Protein AF-A0A640KA63-F1 (afdb_monomer)

Solvent-accessible surface area (backbone atoms only — not comparable to full-atom values): 17161 Å² total; per-residue (Å²): 116,68,65,63,57,51,48,59,50,29,63,76,78,42,60,86,55,56,83,50,46,66,61,53,47,64,76,32,66,96,43,57,71,57,54,53,48,53,48,22,62,75,70,69,44,82,78,76,92,75,90,80,89,79,92,76,92,73,90,79,79,93,74,80,82,91,80,85,89,85,78,93,75,94,77,76,98,81,78,91,82,79,81,90,77,72,77,79,58,65,72,63,52,53,52,51,52,52,51,50,51,52,52,50,52,50,52,52,50,53,53,50,50,55,51,49,54,55,49,51,58,52,53,58,64,60,68,76,74,74,83,88,81,83,86,76,89,82,63,57,64,64,52,51,52,53,53,48,55,51,51,52,52,50,52,52,51,51,52,52,50,52,50,50,51,51,52,50,53,50,51,51,52,52,50,55,52,52,51,52,51,53,51,50,50,51,52,50,51,48,55,52,50,54,50,50,51,53,51,51,49,52,49,51,54,50,53,50,51,49,51,53,48,52,50,54,50,52,52,50,62,69,67,51,86,56,84,75,55,69,69,60,53,53,49,51,51,53,51,52,50,50,51,53,50,54,51,50,51,53,50,51,52,50,54,49,52,55,51,51,50,52,54,53,52,52,51,52,53,50,50,51,53,50,52,51,53,52,50,58,55,59,78,74,108

Sequence (285 aa):
MYRERLIAFYSSYNPACLESVDEILEIFEGREEELFTVLAEKYGVRRPLDDTGSKSSALVRCGEPAYCRRSSSALESDKLKDLRKSAPCDVCGCLREALRAKTEEVTQLMLKIRTIEGRVKKTDTVHTTVCAPEPSRGSNLELTCENGGLSEKLKSCENENANLNSRNRELRKICVVLEAENEALRRQKKMDEDTLDHLRERIREHEERERQLLESVAVRSLEAGSPLHENEFEEIIRQSQRHIEAFYEKKMCGMQAEMDQFYTHASACIQEKDTIIELLKKERM

Radius of gyration: 41.67 Å; Cα contacts (8 Å, |Δi|>4): 24; chains: 1; bounding box: 97×85×113 Å

Foldseek 3Di:
DLLVVVCVLCVVPPNVCNVCSVVVCVVCPVPSVVVVVVVCVVVVPDDDDDDDDDDDDDDDDDDDDDDDDDDDDDDDPDPPPPPPDDDDPVVVVVVVVVVVVVVVVVVVVVVVVVVVVVVVVVVVVVVVDDDDDDDDPPCVPVVVVVVVVVVVVVVVVVVVVVVVVVVVVVVVVVVVVVVVVVVVVVVVVVVVVVVVVVVVVVVVVVVVVVVVVVVVVVVVVVVCPDPDDPVVVVVVVVVVVVVVVVVVVVVVVVVVVVVVVVVVVVVVVVVVVVVVVVVVVVVVD

Structure (mmCIF, N/CA/C/O backbone):
data_AF-A0A640KA63-F1
#
_entry.id   AF-A0A640KA63-F1
#
loop_
_atom_site.group_PDB
_atom_site.id
_atom_site.type_symbol
_atom_site.label_atom_id
_atom_site.label_alt_id
_atom_site.label_comp_id
_atom_site.label_asym_id
_atom_site.label_entity_id
_atom_site.label_seq_id
_atom_site.pdbx_PDB_ins_code
_atom_site.Cartn_x
_atom_site.Cartn_y
_atom_site.Cartn_z
_atom_site.occupancy
_atom_site.B_iso_or_equiv
_atom_site.auth_seq_id
_atom_site.auth_comp_id
_atom_site.auth_asym_id
_atom_site.auth_atom_id
_atom_site.pdbx_PDB_model_num
ATOM 1 N N . MET A 1 1 ? -34.952 -19.507 -16.610 1.00 61.84 1 MET A N 1
ATOM 2 C CA . MET A 1 1 ? -34.167 -20.662 -16.118 1.00 61.84 1 MET A CA 1
ATOM 3 C C . MET A 1 1 ? -32.942 -20.217 -15.310 1.00 61.84 1 MET A C 1
ATOM 5 O O . MET A 1 1 ? -32.858 -20.570 -14.144 1.00 61.84 1 MET A O 1
ATOM 9 N N . TYR A 1 2 ? -32.026 -19.396 -15.844 1.00 75.62 2 TYR A N 1
ATOM 10 C CA . TYR A 1 2 ? -30.791 -19.017 -15.121 1.00 75.62 2 TYR A CA 1
ATOM 11 C C . TYR A 1 2 ? -30.996 -18.075 -13.923 1.00 75.62 2 TYR A C 1
ATOM 13 O O . TYR A 1 2 ? -30.316 -18.219 -12.908 1.00 75.62 2 TYR A O 1
ATOM 21 N N . ARG A 1 3 ? -31.987 -17.178 -13.996 1.00 79.75 3 ARG A N 1
ATOM 22 C CA . ARG A 1 3 ? -32.329 -16.240 -12.915 1.00 79.75 3 ARG A CA 1
ATOM 23 C C . ARG A 1 3 ? -32.701 -16.929 -11.604 1.00 79.75 3 ARG A C 1
ATOM 25 O O . ARG A 1 3 ? -32.143 -16.621 -10.559 1.00 79.75 3 ARG A O 1
ATOM 32 N N . GLU A 1 4 ? -33.602 -17.903 -11.663 1.00 79.94 4 GLU A N 1
ATOM 33 C CA . GLU A 1 4 ? -34.057 -18.660 -10.488 1.00 79.94 4 GLU A CA 1
ATOM 34 C C . GLU A 1 4 ? -32.916 -19.474 -9.862 1.00 79.94 4 GLU A C 1
ATOM 36 O O . GLU A 1 4 ? -32.780 -19.517 -8.639 1.00 79.94 4 GLU A O 1
ATOM 41 N N . ARG A 1 5 ? -32.036 -20.042 -10.698 1.00 80.31 5 ARG A N 1
ATOM 42 C CA . ARG A 1 5 ? -30.842 -20.775 -10.254 1.00 80.31 5 ARG A CA 1
ATOM 43 C C . ARG A 1 5 ? -29.853 -19.867 -9.517 1.00 80.31 5 ARG A C 1
ATOM 45 O O . ARG A 1 5 ? -29.278 -20.278 -8.512 1.00 80.31 5 ARG A O 1
ATOM 52 N N . LEU A 1 6 ? -29.676 -18.635 -9.995 1.00 80.81 6 LEU A N 1
ATOM 53 C CA . LEU A 1 6 ? -28.781 -17.650 -9.390 1.00 80.81 6 LEU A CA 1
ATOM 54 C C . LEU A 1 6 ? -29.333 -17.118 -8.057 1.00 80.81 6 LEU A C 1
ATOM 56 O O . LEU A 1 6 ? -28.586 -17.001 -7.088 1.00 80.81 6 LEU A O 1
ATOM 60 N N . ILE A 1 7 ? -30.648 -16.891 -7.976 1.00 81.75 7 ILE A N 1
ATOM 61 C CA . ILE A 1 7 ? -31.340 -16.506 -6.734 1.00 81.75 7 ILE A CA 1
ATOM 62 C C . ILE A 1 7 ? -31.211 -17.604 -5.676 1.00 81.75 7 ILE A C 1
ATOM 64 O O . ILE A 1 7 ? -30.868 -17.313 -4.532 1.00 81.75 7 ILE A O 1
ATOM 68 N N . ALA A 1 8 ? -31.432 -18.868 -6.049 1.00 79.56 8 ALA A N 1
ATOM 69 C CA . ALA A 1 8 ? -31.284 -19.993 -5.127 1.00 79.56 8 ALA A CA 1
ATOM 70 C C . ALA A 1 8 ? -29.851 -20.098 -4.574 1.00 79.56 8 ALA A C 1
ATOM 72 O O . ALA A 1 8 ? -29.665 -20.338 -3.382 1.00 79.56 8 ALA A O 1
ATOM 73 N N . PHE A 1 9 ? -28.846 -19.855 -5.421 1.00 82.00 9 PHE A N 1
ATOM 74 C CA . PHE A 1 9 ? -27.439 -19.858 -5.025 1.00 82.00 9 PHE A CA 1
ATOM 75 C C . PHE A 1 9 ? -27.097 -18.693 -4.084 1.00 82.00 9 PHE A C 1
ATOM 77 O O . PHE A 1 9 ? -26.531 -18.897 -3.010 1.00 82.00 9 PHE A O 1
ATOM 84 N N . TYR A 1 10 ? -27.468 -17.460 -4.433 1.00 82.50 10 TYR A N 1
ATOM 85 C CA . TYR A 1 10 ? -27.187 -16.316 -3.564 1.00 82.50 10 TYR A CA 1
ATOM 86 C C . TYR A 1 10 ? -27.988 -16.362 -2.263 1.00 82.50 10 TYR A C 1
ATOM 88 O O . TYR A 1 10 ? -27.452 -15.994 -1.224 1.00 82.50 10 TYR A O 1
ATOM 96 N N . SER A 1 11 ? -29.201 -16.915 -2.253 1.00 78.50 11 SER A N 1
ATOM 97 C CA . SER A 1 11 ? -29.969 -17.078 -1.016 1.00 78.50 11 SER A CA 1
ATOM 98 C C . SER A 1 11 ? -29.271 -17.972 0.017 1.00 78.50 11 SER A C 1
ATOM 100 O O . SER A 1 11 ? -29.488 -17.765 1.210 1.00 78.50 11 SER A O 1
ATOM 102 N N . SER A 1 12 ? -28.462 -18.956 -0.399 1.00 77.88 12 SER A N 1
ATOM 103 C CA . SER A 1 12 ? -27.751 -19.845 0.532 1.00 77.88 12 SER A CA 1
ATOM 104 C C . SER A 1 12 ? -26.366 -19.336 0.932 1.00 77.88 12 SER A C 1
ATOM 106 O O . SER A 1 12 ? -25.918 -19.627 2.038 1.00 77.88 12 SER A O 1
ATOM 108 N N . TYR A 1 13 ? -25.682 -18.598 0.049 1.00 76.19 13 TYR A N 1
ATOM 109 C CA . TYR A 1 13 ? -24.295 -18.166 0.270 1.00 76.19 13 TYR A CA 1
ATOM 110 C C . TYR A 1 13 ? -24.151 -16.680 0.617 1.00 76.19 13 TYR A C 1
ATOM 112 O O . TYR A 1 13 ? -23.285 -16.330 1.418 1.00 76.19 13 TYR A O 1
ATOM 120 N N . ASN A 1 14 ? -24.951 -15.797 0.010 1.00 76.56 14 ASN A N 1
ATOM 121 C CA . ASN A 1 14 ? -24.901 -14.355 0.250 1.00 76.56 14 ASN A CA 1
ATOM 122 C C . ASN A 1 14 ? -26.208 -13.639 -0.171 1.00 76.56 14 ASN A C 1
ATOM 124 O O . ASN A 1 14 ? -26.315 -13.187 -1.318 1.00 76.56 14 ASN A O 1
ATOM 128 N N . PRO A 1 15 ? -27.185 -13.485 0.742 1.00 77.62 15 PRO A N 1
ATOM 129 C CA . PRO A 1 15 ? -28.482 -12.889 0.420 1.00 77.62 15 PRO A CA 1
ATOM 130 C C . PRO A 1 15 ? -28.406 -11.387 0.102 1.00 77.62 15 PRO A C 1
ATOM 132 O O . PRO A 1 15 ? -29.321 -10.857 -0.519 1.00 77.62 15 PRO A O 1
ATOM 135 N N . ALA A 1 16 ? -27.317 -10.699 0.466 1.00 75.38 16 ALA A N 1
ATOM 136 C CA . ALA A 1 16 ? -27.134 -9.278 0.163 1.00 75.38 16 ALA A CA 1
ATOM 137 C C . ALA A 1 16 ? -26.913 -9.004 -1.338 1.00 75.38 16 ALA A C 1
ATOM 139 O O . ALA A 1 16 ? -27.121 -7.887 -1.794 1.00 75.38 16 ALA A O 1
ATOM 140 N N . CYS A 1 17 ? -26.520 -10.015 -2.122 1.00 72.38 17 CYS A N 1
ATOM 141 C CA . CYS A 1 17 ? -26.344 -9.894 -3.573 1.00 72.38 17 CYS A CA 1
ATOM 142 C C . CYS A 1 17 ? -27.612 -10.232 -4.376 1.00 72.38 17 CYS A C 1
ATOM 144 O O . CYS A 1 17 ? -27.536 -10.342 -5.595 1.00 72.38 17 CYS A O 1
ATOM 146 N N . LEU A 1 18 ? -28.767 -10.422 -3.726 1.00 76.75 18 LEU A N 1
ATOM 147 C CA . LEU A 1 18 ? -30.021 -10.732 -4.422 1.00 76.75 18 LEU A CA 1
ATOM 148 C C . LEU A 1 18 ? -30.574 -9.544 -5.220 1.00 76.75 18 LEU A C 1
ATOM 150 O O . LEU A 1 18 ? -31.198 -9.756 -6.255 1.00 76.75 18 LEU A O 1
ATOM 154 N N . GLU A 1 19 ? -30.319 -8.313 -4.771 1.00 78.12 19 GLU A N 1
ATOM 155 C CA . GLU A 1 19 ? -30.762 -7.094 -5.465 1.00 78.12 19 GLU A CA 1
ATOM 156 C C . GLU A 1 19 ? -30.012 -6.869 -6.786 1.00 78.12 19 GLU A C 1
ATOM 158 O O . GLU A 1 19 ? -30.592 -6.363 -7.740 1.00 78.12 19 GLU A O 1
ATOM 163 N N . SER A 1 20 ? -28.757 -7.320 -6.884 1.00 79.56 20 SER A N 1
ATOM 164 C CA . SER A 1 20 ? -27.923 -7.173 -8.083 1.00 79.56 20 SER A CA 1
ATOM 165 C C . SER A 1 20 ? -28.004 -8.359 -9.053 1.00 79.56 20 SER A C 1
ATOM 167 O O . SER A 1 20 ? -27.270 -8.406 -10.038 1.00 79.56 20 SER A O 1
ATOM 169 N N . VAL A 1 21 ? -28.895 -9.328 -8.810 1.00 80.94 21 VAL A N 1
ATOM 170 C CA . VAL A 1 21 ? -29.061 -10.519 -9.668 1.00 80.94 21 VAL A CA 1
ATOM 171 C C . VAL A 1 21 ? -29.419 -10.143 -11.104 1.00 80.94 21 VAL A C 1
ATOM 173 O O . VAL A 1 21 ? -28.899 -10.756 -12.034 1.00 80.94 21 VAL A O 1
ATOM 176 N N . ASP A 1 22 ? -30.290 -9.150 -11.283 1.00 79.19 22 ASP A N 1
ATOM 177 C CA . ASP A 1 22 ? -30.757 -8.736 -12.608 1.00 79.19 22 ASP A CA 1
ATOM 178 C C . ASP A 1 22 ? -29.642 -8.050 -13.410 1.00 79.19 22 ASP A C 1
ATOM 180 O O . ASP A 1 22 ? -29.430 -8.387 -14.572 1.00 79.19 22 ASP A O 1
ATOM 184 N N . GLU A 1 23 ? -28.842 -7.201 -12.760 1.00 81.94 23 GLU A N 1
ATOM 185 C CA . GLU A 1 23 ? -27.676 -6.545 -13.368 1.00 81.94 23 GLU A CA 1
ATOM 186 C C . GLU A 1 23 ? -26.582 -7.557 -13.747 1.00 81.94 23 GLU A C 1
ATOM 188 O O . GLU A 1 23 ? -25.977 -7.478 -14.816 1.00 81.94 23 GLU A O 1
ATOM 193 N N . ILE A 1 24 ? -26.334 -8.552 -12.889 1.00 79.25 24 ILE A N 1
ATOM 194 C CA . ILE A 1 24 ? -25.342 -9.602 -13.156 1.00 79.25 24 ILE A CA 1
ATOM 195 C C . ILE A 1 24 ? -25.781 -10.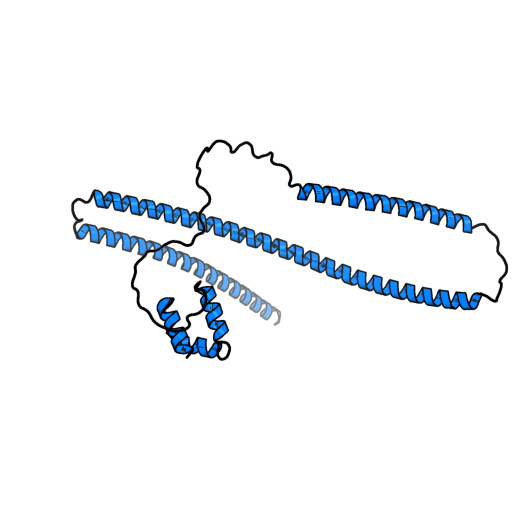468 -14.343 1.00 79.25 24 ILE A C 1
ATOM 197 O O . ILE A 1 24 ? -24.943 -10.868 -15.148 1.00 79.25 24 ILE A O 1
ATOM 201 N N . LEU A 1 25 ? -27.074 -10.757 -14.484 1.00 81.94 25 LEU A N 1
ATOM 202 C CA . LEU A 1 25 ? -27.571 -11.535 -15.620 1.00 81.94 25 LEU A CA 1
ATOM 203 C C . LEU A 1 25 ? -27.485 -10.766 -16.936 1.00 81.94 25 LEU A C 1
ATOM 205 O O . LEU A 1 25 ? -27.172 -11.377 -17.949 1.00 81.94 25 LEU A O 1
ATOM 209 N N . GLU A 1 26 ? -27.694 -9.451 -16.916 1.00 82.69 26 GLU A N 1
ATOM 210 C CA . GLU A 1 26 ? -27.543 -8.602 -18.101 1.00 82.69 26 GLU A CA 1
ATOM 211 C C . GLU A 1 26 ? -26.076 -8.534 -18.567 1.00 82.69 26 GLU A C 1
ATOM 213 O O . GLU A 1 26 ? -25.780 -8.650 -19.754 1.00 82.69 26 GLU A O 1
ATOM 218 N N . ILE A 1 27 ? -25.120 -8.446 -17.633 1.00 82.50 27 ILE A N 1
ATOM 219 C CA . ILE A 1 27 ? -23.679 -8.432 -17.953 1.00 82.50 27 ILE A CA 1
ATOM 220 C C . ILE A 1 27 ? -23.205 -9.773 -18.545 1.00 82.50 27 ILE A C 1
ATOM 222 O O . ILE A 1 27 ? -22.280 -9.811 -19.367 1.00 82.50 27 ILE A O 1
ATOM 226 N N . PHE A 1 28 ? -23.812 -10.879 -18.111 1.00 78.00 28 PHE A N 1
ATOM 227 C CA . PHE A 1 28 ? -23.428 -12.241 -18.486 1.00 78.00 28 PHE A CA 1
ATOM 228 C C . PHE A 1 28 ? -24.404 -12.909 -19.465 1.00 78.00 28 PHE A C 1
ATOM 230 O O . PHE A 1 28 ? -24.346 -14.129 -19.629 1.00 78.00 28 PHE A O 1
ATOM 237 N N . GLU A 1 29 ? -25.245 -12.134 -20.152 1.00 77.00 29 GLU A N 1
ATOM 238 C CA . GLU A 1 29 ? -26.159 -12.647 -21.175 1.00 77.00 29 GLU A CA 1
ATOM 239 C C . GLU A 1 29 ? -25.361 -13.336 -22.304 1.00 77.00 29 GLU A C 1
ATOM 241 O O . GLU A 1 29 ? -24.463 -12.752 -22.919 1.00 77.00 29 GLU A O 1
ATOM 246 N N . GLY A 1 30 ? -25.624 -14.627 -22.525 1.00 78.56 30 GLY A N 1
ATOM 247 C CA . GLY A 1 30 ? -24.883 -15.501 -23.444 1.00 78.56 30 GLY A CA 1
ATOM 248 C C . GLY A 1 30 ? -23.597 -16.138 -22.885 1.00 78.56 30 GLY A C 1
ATOM 249 O O . GLY A 1 30 ? -22.931 -16.879 -23.612 1.00 78.56 30 GLY A O 1
ATOM 250 N N . ARG A 1 31 ? -23.223 -15.868 -21.624 1.00 82.12 31 ARG A N 1
ATOM 251 C CA . ARG A 1 31 ? -22.084 -16.480 -20.892 1.00 82.12 31 ARG A CA 1
ATOM 252 C C . ARG A 1 31 ? -22.475 -16.943 -19.484 1.00 82.12 31 ARG A C 1
ATOM 254 O O . ARG A 1 31 ? -21.673 -16.945 -18.548 1.00 82.12 31 ARG A O 1
ATOM 261 N N . GLU A 1 32 ? -23.715 -17.372 -19.320 1.00 81.00 32 GLU A N 1
ATOM 262 C CA . GLU A 1 32 ? -24.289 -17.738 -18.027 1.00 81.00 32 GLU A CA 1
ATOM 263 C C . GLU A 1 32 ? -23.600 -18.973 -17.422 1.00 81.00 32 GLU A C 1
ATOM 265 O O . GLU A 1 32 ? -23.471 -19.090 -16.205 1.00 81.00 32 GLU A O 1
ATOM 270 N N . GLU A 1 33 ? -23.095 -19.892 -18.247 1.00 76.88 33 GLU A N 1
ATOM 271 C CA . GLU A 1 33 ? -22.360 -21.078 -17.777 1.00 76.88 33 GLU A CA 1
ATOM 272 C C . GLU A 1 33 ? -20.978 -20.741 -17.187 1.00 76.88 33 GLU A C 1
ATOM 274 O O . GLU A 1 33 ? -20.516 -21.391 -16.237 1.00 76.88 33 GLU A O 1
ATOM 279 N N . GLU A 1 34 ? -20.328 -19.693 -17.700 1.00 80.44 34 GLU A N 1
ATOM 280 C CA . GLU A 1 34 ? -19.071 -19.176 -17.152 1.00 80.44 34 GLU A CA 1
ATOM 281 C C . GLU A 1 34 ? -19.313 -18.506 -15.795 1.00 80.44 34 GLU A C 1
ATOM 283 O O . GLU A 1 34 ? -18.559 -18.750 -14.850 1.00 80.44 34 GLU A O 1
ATOM 288 N N . LEU A 1 35 ? -20.416 -17.761 -15.652 1.00 81.62 35 LEU A N 1
ATOM 289 C CA . LEU A 1 35 ? -20.832 -17.157 -14.382 1.00 81.62 35 LEU A CA 1
ATOM 290 C C . LEU A 1 35 ? -20.945 -18.212 -13.270 1.00 81.62 35 LEU A C 1
ATOM 292 O O . LEU A 1 35 ? -20.354 -18.053 -12.201 1.00 81.62 35 LEU A O 1
ATOM 296 N N . PHE A 1 36 ? -21.637 -19.328 -13.520 1.00 80.75 36 PHE A N 1
ATOM 297 C CA . PHE A 1 36 ? -21.760 -20.399 -12.522 1.00 80.75 36 PHE A CA 1
ATOM 298 C C . PHE A 1 36 ? -20.434 -21.109 -12.236 1.00 80.75 36 PHE A C 1
ATOM 300 O O . PHE A 1 36 ? -20.224 -21.574 -11.116 1.00 80.75 36 PHE A O 1
ATOM 307 N N . THR A 1 37 ? -19.525 -21.172 -13.208 1.00 79.62 37 THR A N 1
ATOM 308 C CA . THR A 1 37 ? -18.179 -21.723 -13.007 1.00 79.62 37 THR A CA 1
ATOM 309 C C . THR A 1 37 ? -17.354 -20.848 -12.063 1.00 79.62 37 THR A C 1
ATOM 311 O O . THR A 1 37 ? -16.772 -21.357 -11.106 1.00 79.62 37 THR A O 1
ATOM 314 N N . VAL A 1 38 ? -17.364 -19.532 -12.279 1.00 80.50 38 VAL A N 1
ATOM 315 C CA . VAL A 1 38 ? -16.662 -18.564 -11.424 1.00 80.50 38 VAL A CA 1
ATOM 316 C C . VAL A 1 38 ? -17.264 -18.540 -10.019 1.00 80.50 38 VAL A C 1
ATOM 318 O O . VAL A 1 38 ? -16.536 -18.489 -9.028 1.00 80.50 38 VAL A O 1
ATOM 321 N N . LEU A 1 39 ? -18.591 -18.627 -9.902 1.00 79.62 39 LEU A N 1
ATOM 322 C CA . LEU A 1 39 ? -19.265 -18.710 -8.603 1.00 79.62 39 LEU A CA 1
ATOM 323 C C . LEU A 1 39 ? -18.942 -20.015 -7.865 1.00 79.62 39 LEU A C 1
ATOM 325 O O . LEU A 1 39 ? -18.696 -19.988 -6.659 1.00 79.62 39 LEU A O 1
ATOM 329 N N . ALA A 1 40 ? -18.888 -21.139 -8.578 1.00 77.50 40 ALA A N 1
ATOM 330 C CA . ALA A 1 40 ? -18.483 -22.427 -8.028 1.00 77.50 40 ALA A CA 1
ATOM 331 C C . ALA A 1 40 ? -17.049 -22.389 -7.475 1.00 77.50 40 ALA A C 1
ATOM 333 O O . ALA A 1 40 ? -16.808 -22.862 -6.367 1.00 77.50 40 ALA A O 1
ATOM 334 N N . GLU A 1 41 ? -16.112 -21.769 -8.195 1.00 78.62 41 GLU A N 1
ATOM 335 C CA . GLU A 1 41 ? -14.738 -21.574 -7.718 1.00 78.62 41 GLU A CA 1
ATOM 336 C C . GLU A 1 41 ? -14.673 -20.631 -6.512 1.00 78.62 41 GLU A C 1
ATOM 338 O O . GLU A 1 41 ? -14.032 -20.951 -5.511 1.00 78.62 41 GLU A O 1
ATOM 343 N N . LYS A 1 42 ? -15.390 -19.502 -6.564 1.00 78.00 42 LYS A N 1
ATOM 344 C CA . LYS A 1 42 ? -15.385 -18.482 -5.506 1.00 78.00 42 LYS A CA 1
ATOM 345 C C . LYS A 1 42 ? -15.949 -18.988 -4.178 1.00 78.00 42 LYS A C 1
ATOM 347 O O . LYS A 1 42 ? -15.448 -18.608 -3.124 1.00 78.00 42 LYS A O 1
ATOM 352 N N . TYR A 1 43 ? -16.976 -19.833 -4.222 1.00 74.19 43 TYR A N 1
ATOM 353 C CA . TYR A 1 43 ? -17.624 -20.390 -3.029 1.00 74.19 43 TYR A CA 1
ATOM 354 C C . TYR A 1 43 ? -17.221 -21.848 -2.744 1.00 74.19 43 TYR A C 1
ATOM 356 O O . TYR A 1 43 ? -17.785 -22.478 -1.851 1.00 74.19 43 TYR A O 1
ATOM 364 N N . GLY A 1 44 ? -16.239 -22.393 -3.476 1.00 64.81 44 GLY A N 1
ATOM 365 C CA . GLY A 1 44 ? -15.723 -23.753 -3.281 1.00 64.81 44 GLY A CA 1
ATOM 366 C C . GLY A 1 44 ? -16.745 -24.866 -3.547 1.00 64.81 44 GLY A C 1
ATOM 367 O O . GLY A 1 44 ? -16.587 -25.988 -3.062 1.00 64.81 44 GLY A O 1
ATOM 368 N N . VAL A 1 45 ? -17.807 -24.573 -4.297 1.00 63.34 45 VAL A N 1
ATOM 369 C CA . VAL A 1 45 ? -18.881 -25.519 -4.603 1.00 63.34 45 VAL A CA 1
ATOM 370 C C . VAL A 1 45 ? -18.455 -26.361 -5.798 1.00 63.34 45 VAL A C 1
ATOM 372 O O . VAL A 1 45 ? -18.331 -25.869 -6.915 1.00 63.34 45 VAL A O 1
ATOM 375 N N . ARG A 1 46 ? -18.227 -27.659 -5.593 1.00 40.75 46 ARG A N 1
ATOM 376 C CA . ARG A 1 46 ? -17.951 -28.595 -6.692 1.00 40.75 46 ARG A CA 1
ATOM 377 C C . ARG A 1 46 ? -19.196 -28.662 -7.601 1.00 40.75 46 ARG A C 1
ATOM 379 O O . ARG A 1 46 ? -20.247 -29.094 -7.143 1.00 40.75 46 ARG A O 1
ATOM 386 N N . ARG A 1 47 ? -19.068 -28.169 -8.844 1.00 48.72 47 ARG A N 1
ATOM 387 C CA . ARG A 1 47 ? -20.120 -28.019 -9.884 1.00 48.72 47 ARG A CA 1
ATOM 388 C C . ARG A 1 47 ? -21.063 -29.237 -10.040 1.00 48.72 47 ARG A C 1
ATOM 390 O O . ARG A 1 47 ? -20.650 -30.351 -9.729 1.00 48.72 47 ARG A O 1
ATOM 397 N N . PRO A 1 48 ? -22.157 -29.097 -10.811 1.00 48.56 48 PRO A N 1
ATOM 398 C CA . PRO A 1 48 ? -23.281 -28.189 -10.625 1.00 48.56 48 PRO A CA 1
ATOM 399 C C . PRO A 1 48 ? -24.560 -29.013 -10.370 1.00 48.56 48 PRO A C 1
ATOM 401 O O . PRO A 1 48 ? -24.702 -30.130 -10.856 1.00 48.56 48 PRO A O 1
ATOM 404 N N . LEU A 1 49 ? -25.493 -28.469 -9.590 1.00 49.31 49 LEU A N 1
ATOM 405 C CA . LEU A 1 49 ? -26.775 -29.115 -9.302 1.00 49.31 49 LEU A CA 1
ATOM 406 C C . LEU A 1 49 ? -27.598 -29.239 -10.588 1.00 49.31 49 LEU A C 1
ATOM 408 O O . LEU A 1 49 ? -28.168 -28.244 -11.046 1.00 49.31 49 LEU A O 1
ATOM 412 N N . ASP A 1 50 ? -27.620 -30.447 -11.142 1.00 38.88 50 ASP A N 1
ATOM 413 C CA . ASP A 1 50 ? -28.741 -30.955 -11.917 1.00 38.88 50 ASP A CA 1
ATOM 414 C C . ASP A 1 50 ? -29.805 -31.467 -10.940 1.00 38.88 50 ASP A C 1
ATOM 416 O O . ASP A 1 50 ? -29.522 -32.038 -9.885 1.00 38.88 50 ASP A O 1
ATOM 420 N N . ASP A 1 51 ? -31.036 -31.143 -11.291 1.00 43.16 51 ASP A N 1
ATOM 421 C CA . ASP A 1 51 ? -32.258 -31.246 -10.514 1.00 43.16 51 ASP A CA 1
ATOM 422 C C . ASP A 1 51 ? -32.598 -32.690 -10.095 1.00 43.16 51 ASP A C 1
ATOM 424 O O . ASP A 1 51 ? -32.512 -33.616 -10.902 1.00 43.16 51 ASP A O 1
ATOM 428 N N . THR A 1 52 ? -32.989 -32.884 -8.830 1.00 36.47 52 THR A N 1
ATOM 429 C CA . THR A 1 52 ? -34.168 -33.663 -8.380 1.00 36.47 52 THR A CA 1
ATOM 430 C C . THR A 1 52 ? -34.079 -33.962 -6.878 1.00 36.47 52 THR A C 1
ATOM 432 O O . THR A 1 52 ? -33.084 -34.457 -6.351 1.00 36.47 52 THR A O 1
ATOM 435 N N . GLY A 1 53 ? -35.136 -33.588 -6.156 1.00 40.47 53 GLY A N 1
ATOM 436 C CA . GLY A 1 53 ? -35.135 -33.477 -4.701 1.00 40.47 53 GLY A CA 1
ATOM 437 C C . GLY A 1 53 ? -34.927 -34.770 -3.909 1.00 40.47 53 GLY A C 1
ATOM 438 O O . GLY A 1 53 ? -35.393 -35.843 -4.275 1.00 40.47 53 GLY A O 1
ATOM 439 N N . SER A 1 54 ? -34.337 -34.619 -2.721 1.00 30.64 54 SER A N 1
ATOM 440 C CA . SER A 1 54 ? -34.696 -35.423 -1.553 1.00 30.64 54 SER A CA 1
ATOM 441 C C . SER A 1 54 ? -34.215 -34.758 -0.264 1.00 30.64 54 SER A C 1
ATOM 443 O O . SER A 1 54 ? -33.103 -34.244 -0.173 1.00 30.64 54 SER A O 1
ATOM 445 N N . LYS A 1 55 ? -35.098 -34.738 0.733 1.00 37.41 55 LYS A N 1
ATOM 446 C CA . LYS A 1 55 ? -34.888 -34.159 2.063 1.00 37.41 55 LYS A CA 1
ATOM 447 C C . LYS A 1 55 ? -33.827 -34.955 2.834 1.00 37.41 55 LYS A C 1
ATOM 449 O O . LYS A 1 55 ? -33.965 -36.166 2.948 1.00 37.41 55 LYS A O 1
ATOM 454 N N . SER A 1 56 ? -32.893 -34.277 3.501 1.00 31.72 56 SER A N 1
ATOM 455 C CA . SER A 1 56 ? -32.469 -34.671 4.852 1.00 31.72 56 SER A CA 1
ATOM 456 C C . SER A 1 56 ? -31.832 -33.499 5.588 1.00 31.72 56 SER A C 1
ATOM 458 O O . SER A 1 56 ? -30.739 -33.044 5.272 1.00 31.72 56 SER A O 1
ATOM 460 N N . SER A 1 57 ? -32.541 -33.065 6.624 1.00 33.28 57 SER A N 1
ATOM 461 C CA . SER A 1 57 ? -31.964 -32.504 7.839 1.00 33.28 57 SER A CA 1
ATOM 462 C C . SER A 1 57 ? -30.875 -33.443 8.372 1.00 33.28 57 SER A C 1
ATOM 464 O O . SER A 1 57 ? -31.125 -34.638 8.524 1.00 33.28 57 SER A O 1
ATOM 466 N N . ALA A 1 58 ? -29.690 -32.906 8.655 1.00 28.81 58 ALA A N 1
ATOM 467 C CA . ALA A 1 58 ? -28.839 -33.345 9.755 1.00 28.81 58 ALA A CA 1
ATOM 468 C C . ALA A 1 58 ? -27.774 -32.272 10.024 1.00 28.81 58 ALA A C 1
ATOM 470 O O . ALA A 1 58 ? -27.005 -31.897 9.143 1.00 28.81 58 ALA A O 1
ATOM 471 N N . LEU A 1 59 ? -27.768 -31.790 11.268 1.00 31.86 59 LEU A N 1
ATOM 472 C CA . LEU A 1 59 ? -26.657 -31.126 11.946 1.00 31.86 59 LEU A CA 1
ATOM 473 C C . LEU A 1 59 ? -25.288 -31.674 11.501 1.00 31.86 59 LEU A C 1
ATOM 475 O O . LEU A 1 59 ? -25.116 -32.887 11.471 1.00 31.86 59 LEU A O 1
ATOM 479 N N . VAL A 1 60 ? -24.294 -30.792 11.335 1.00 33.66 60 VAL A N 1
ATOM 480 C CA . VAL A 1 60 ? -23.083 -30.724 12.185 1.00 33.66 60 VAL A CA 1
ATOM 481 C C . VAL A 1 60 ? -22.216 -29.529 11.756 1.00 33.66 60 VAL A C 1
ATOM 483 O O . VAL A 1 60 ? -21.668 -29.488 10.664 1.00 33.66 60 VAL A O 1
ATOM 486 N N . ARG A 1 61 ? -22.134 -28.574 12.689 1.00 29.47 61 ARG A N 1
ATOM 487 C CA . ARG A 1 61 ? -20.941 -27.931 13.265 1.00 29.47 61 ARG A CA 1
ATOM 488 C C . ARG A 1 61 ? -19.808 -27.451 12.343 1.00 29.47 61 ARG A C 1
ATOM 490 O O . ARG A 1 61 ? -19.182 -28.215 11.619 1.00 29.47 61 ARG A O 1
ATOM 497 N N . CYS A 1 62 ? -19.456 -26.188 12.583 1.00 38.00 62 CYS A N 1
ATOM 498 C CA . CYS A 1 62 ? -18.204 -25.525 12.246 1.00 38.00 62 CYS A CA 1
ATOM 499 C C . CYS A 1 62 ? -16.981 -26.455 12.342 1.00 38.00 62 CYS A C 1
ATOM 501 O O . CYS A 1 62 ? -16.736 -27.085 13.378 1.00 38.00 62 CYS A O 1
ATOM 503 N N . GLY A 1 63 ? -16.206 -26.471 11.260 1.00 28.92 63 GLY A N 1
ATOM 504 C CA . GLY A 1 63 ? -14.858 -27.008 11.173 1.00 28.92 63 GLY A CA 1
ATOM 505 C C . GLY A 1 63 ? -14.053 -26.101 10.249 1.00 28.92 63 GLY A C 1
ATOM 506 O O . GLY A 1 63 ? -14.412 -25.921 9.089 1.00 28.92 63 GLY A O 1
ATOM 507 N N . GLU A 1 64 ? -13.028 -25.481 10.819 1.00 28.62 64 GLU A N 1
ATOM 508 C CA . GLU A 1 64 ? -12.066 -24.578 10.189 1.00 28.62 64 GLU A CA 1
ATOM 509 C C . GLU A 1 64 ? -11.443 -25.165 8.905 1.00 28.62 64 GLU A C 1
ATOM 511 O O . GLU A 1 64 ? -11.296 -26.388 8.790 1.00 28.62 64 GLU A O 1
ATOM 516 N N . PRO A 1 65 ? -11.019 -24.326 7.941 1.00 32.59 65 PRO A N 1
ATOM 517 C CA . PRO A 1 65 ? -10.295 -24.802 6.773 1.00 32.59 65 PRO A CA 1
ATOM 518 C C . PRO A 1 65 ? -8.934 -25.400 7.158 1.00 32.59 65 PRO A C 1
ATOM 520 O O . PRO A 1 65 ? -8.118 -24.809 7.866 1.00 32.59 65 PRO A O 1
ATOM 523 N N . ALA A 1 66 ? -8.699 -26.602 6.635 1.00 36.69 66 ALA A N 1
ATOM 524 C CA . ALA A 1 66 ? -7.511 -27.416 6.814 1.00 36.69 66 ALA A CA 1
ATOM 525 C C . ALA A 1 66 ? -6.261 -26.804 6.150 1.00 36.69 66 ALA A C 1
ATOM 527 O O . ALA A 1 66 ? -5.858 -27.186 5.056 1.00 36.69 66 ALA A O 1
ATOM 528 N N . TYR A 1 67 ? -5.591 -25.914 6.873 1.00 39.66 67 TYR A N 1
ATOM 529 C CA . TYR A 1 67 ? -4.150 -25.680 6.779 1.00 39.66 67 TYR A CA 1
ATOM 530 C C . TYR A 1 67 ? -3.635 -25.604 8.221 1.00 39.66 67 TYR A C 1
ATOM 532 O O . TYR A 1 67 ? -3.553 -24.546 8.817 1.00 39.66 67 TYR A O 1
ATOM 540 N N . CYS A 1 68 ? -3.421 -26.756 8.855 1.00 35.53 68 CYS A N 1
ATOM 541 C CA . CYS A 1 68 ? -2.592 -26.889 10.060 1.00 35.53 68 CYS A CA 1
ATOM 542 C C . CYS A 1 68 ? -2.574 -28.359 10.485 1.00 35.53 68 CYS A C 1
ATOM 544 O O . CYS A 1 68 ? -3.291 -28.785 11.389 1.00 35.53 68 CYS A O 1
ATOM 546 N N . ARG A 1 69 ? -1.751 -29.177 9.815 1.00 31.81 69 ARG A N 1
ATOM 547 C CA . ARG A 1 69 ? -1.290 -30.440 10.412 1.00 31.81 69 ARG A CA 1
ATOM 548 C C . ARG A 1 69 ? 0.034 -30.928 9.831 1.00 31.81 69 ARG A C 1
ATOM 550 O O . ARG A 1 69 ? 0.070 -31.727 8.903 1.00 31.81 69 ARG A O 1
ATOM 557 N N . ARG A 1 70 ? 1.113 -30.448 10.447 1.00 29.77 70 ARG A N 1
ATOM 558 C CA . ARG A 1 70 ? 2.371 -31.142 10.792 1.00 29.77 70 ARG A CA 1
ATOM 559 C C . ARG A 1 70 ? 3.240 -30.095 11.497 1.00 29.77 70 ARG A C 1
ATOM 561 O O . ARG A 1 70 ? 3.467 -29.050 10.915 1.00 29.77 70 ARG A O 1
ATOM 568 N N . SER A 1 71 ? 3.743 -30.228 12.713 1.00 33.69 71 SER A N 1
ATOM 569 C CA . SER A 1 71 ? 3.597 -31.201 13.791 1.00 33.69 71 SER A CA 1
ATOM 570 C C . SER A 1 71 ? 4.003 -30.447 15.060 1.00 33.69 71 SER A C 1
ATOM 572 O O . SER A 1 71 ? 4.995 -29.723 15.040 1.00 33.69 71 SER A O 1
ATOM 574 N N . SER A 1 72 ? 3.262 -30.619 16.152 1.00 35.41 72 SER A N 1
ATOM 575 C CA . SER A 1 72 ? 3.735 -30.226 17.477 1.00 35.41 72 SER A CA 1
ATOM 576 C C . SER A 1 72 ? 4.747 -31.263 17.959 1.00 35.41 72 SER A C 1
ATOM 578 O O . SER A 1 72 ? 4.417 -32.443 18.068 1.00 35.41 72 SER A O 1
ATOM 580 N N . SER A 1 73 ? 5.965 -30.819 18.248 1.00 31.27 73 SER A N 1
ATOM 581 C CA . SER A 1 73 ? 6.790 -31.391 19.309 1.00 31.27 73 SER A CA 1
ATOM 582 C C . SER A 1 73 ? 7.680 -30.278 19.847 1.00 31.27 73 SER A C 1
ATOM 584 O O . SER A 1 73 ? 8.737 -29.976 19.296 1.00 31.27 73 SER A O 1
ATOM 586 N N . ALA A 1 74 ? 7.194 -29.639 20.906 1.00 39.28 74 ALA A N 1
ATOM 587 C CA . ALA A 1 74 ? 7.999 -28.819 21.785 1.00 39.28 74 ALA A CA 1
ATOM 588 C C . ALA A 1 74 ? 9.019 -29.715 22.495 1.00 39.28 74 ALA A C 1
ATOM 590 O O . ALA A 1 74 ? 8.615 -30.541 23.307 1.00 39.28 74 ALA A O 1
ATOM 591 N N . LEU A 1 75 ? 10.307 -29.538 22.196 1.00 36.91 75 LEU A N 1
ATOM 592 C CA . LEU A 1 75 ? 11.417 -29.820 23.104 1.00 36.91 75 LEU A CA 1
ATOM 593 C C . LEU A 1 75 ? 12.572 -28.851 22.794 1.00 36.91 75 LEU A C 1
ATOM 595 O O . LEU A 1 75 ? 12.974 -28.697 21.645 1.00 36.91 75 LEU A O 1
ATOM 599 N N . GLU A 1 76 ? 13.087 -28.245 23.864 1.00 30.38 76 GLU A N 1
ATOM 600 C CA . GLU A 1 76 ? 14.429 -27.659 24.005 1.00 30.38 76 GLU A CA 1
ATOM 601 C C . GLU A 1 76 ? 14.723 -26.308 23.335 1.00 30.38 76 GLU A C 1
ATOM 603 O O . GLU A 1 76 ? 15.453 -26.163 22.353 1.00 30.38 76 GLU A O 1
ATOM 608 N N . SER A 1 77 ? 14.275 -25.264 24.028 1.00 38.66 77 SER A N 1
ATOM 609 C CA . SER A 1 77 ? 14.993 -23.999 24.144 1.00 38.66 77 SER A CA 1
ATOM 610 C C . SER A 1 77 ? 16.353 -24.212 24.832 1.00 38.66 77 SER A C 1
ATOM 612 O O . SER A 1 77 ? 16.423 -24.074 26.045 1.00 38.66 77 SER A O 1
ATOM 614 N N . ASP A 1 78 ? 17.403 -24.594 24.090 1.00 38.66 78 ASP A N 1
ATOM 615 C CA . ASP A 1 78 ? 18.810 -24.342 24.493 1.00 38.66 78 ASP A CA 1
ATOM 616 C C . ASP A 1 78 ? 19.889 -24.635 23.423 1.00 38.66 78 ASP A C 1
ATOM 618 O O . ASP A 1 78 ? 21.044 -24.937 23.726 1.00 38.66 78 ASP A O 1
ATOM 622 N N . LYS A 1 79 ? 19.573 -24.493 22.127 1.00 38.00 79 LYS A N 1
ATOM 623 C CA . LYS A 1 79 ? 20.592 -24.528 21.055 1.00 38.00 79 LYS A CA 1
ATOM 624 C C . LYS A 1 79 ? 20.376 -23.446 20.003 1.00 38.00 79 LYS A C 1
ATOM 626 O O . LYS A 1 79 ? 20.185 -23.727 18.826 1.00 38.00 79 LYS A O 1
ATOM 631 N N . LEU A 1 80 ? 20.475 -22.184 20.417 1.00 35.75 80 LEU A N 1
ATOM 632 C CA . LEU A 1 80 ? 20.594 -21.047 19.497 1.00 35.75 80 LEU A CA 1
ATOM 633 C C . LEU A 1 80 ? 21.912 -20.291 19.710 1.00 35.75 80 LEU A C 1
ATOM 635 O O . LEU A 1 80 ? 21.931 -19.081 19.913 1.00 35.75 80 LEU A O 1
ATOM 639 N N . LYS A 1 81 ? 23.035 -21.021 19.680 1.00 39.59 81 LYS A N 1
ATOM 640 C CA . LYS A 1 81 ? 24.382 -20.437 19.518 1.00 39.59 81 LYS A CA 1
ATOM 641 C C . LYS A 1 81 ? 25.275 -21.134 18.480 1.00 39.59 81 LYS A C 1
ATOM 643 O O . LYS A 1 81 ? 26.324 -20.589 18.166 1.00 39.59 81 LYS A O 1
ATOM 648 N N . ASP A 1 82 ? 24.829 -22.220 17.839 1.00 41.00 82 ASP A N 1
ATOM 649 C CA . ASP A 1 82 ? 25.676 -23.016 16.929 1.00 41.00 82 ASP A CA 1
ATOM 650 C C . ASP A 1 82 ? 25.083 -23.272 15.527 1.00 41.00 82 ASP A C 1
ATOM 652 O O . ASP A 1 82 ? 25.242 -24.349 14.963 1.00 41.00 82 ASP A O 1
ATOM 656 N N . LEU A 1 83 ? 24.465 -22.267 14.892 1.00 39.94 83 LEU A N 1
ATOM 657 C CA . LEU A 1 83 ? 24.201 -22.289 13.437 1.00 39.94 83 LEU A CA 1
ATOM 658 C C . LEU A 1 83 ? 24.833 -21.099 12.696 1.00 39.94 83 LEU A C 1
ATOM 660 O O . LEU A 1 83 ? 24.249 -20.485 11.810 1.00 39.94 83 LEU A O 1
ATOM 664 N N . ARG A 1 84 ? 26.103 -20.816 13.011 1.00 43.69 84 ARG A N 1
ATOM 665 C CA . ARG A 1 84 ? 27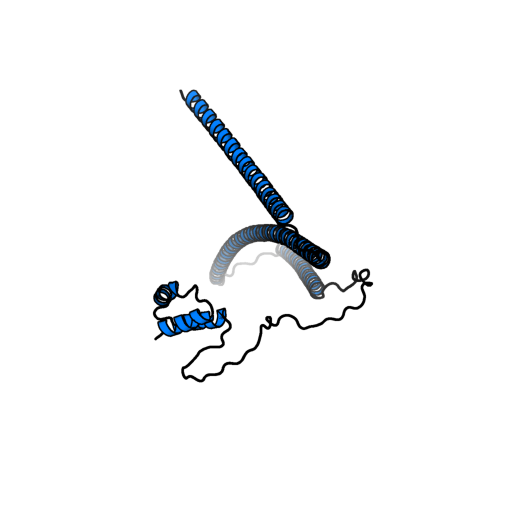.004 -20.050 12.125 1.00 43.69 84 ARG A CA 1
ATOM 666 C C . ARG A 1 84 ? 27.880 -20.953 11.243 1.00 43.69 84 ARG A C 1
ATOM 668 O O . ARG A 1 84 ? 28.911 -20.511 10.744 1.00 43.69 84 ARG A O 1
ATOM 675 N N . LYS A 1 85 ? 27.502 -22.225 11.074 1.00 50.06 85 LYS A N 1
ATOM 676 C CA . LYS A 1 85 ? 28.204 -23.210 10.237 1.00 50.06 85 LYS A CA 1
ATOM 677 C C . LYS A 1 85 ? 27.215 -24.205 9.617 1.00 50.06 85 LYS A C 1
ATOM 679 O O . LYS A 1 85 ? 27.186 -25.370 9.984 1.00 50.06 85 LYS A O 1
ATOM 684 N N . SER A 1 86 ? 26.414 -23.753 8.659 1.00 35.09 86 SER A N 1
ATOM 685 C CA . SER A 1 86 ? 25.827 -24.638 7.647 1.00 35.09 86 SER A CA 1
ATOM 686 C C . SER A 1 86 ? 26.234 -24.119 6.274 1.00 35.09 86 SER A C 1
ATOM 688 O O . SER A 1 86 ? 26.288 -22.910 6.057 1.00 35.09 86 SER A O 1
ATOM 690 N N . ALA A 1 87 ? 26.620 -25.055 5.415 1.00 42.25 87 ALA A N 1
ATOM 691 C CA . ALA A 1 87 ? 27.392 -24.881 4.196 1.00 42.25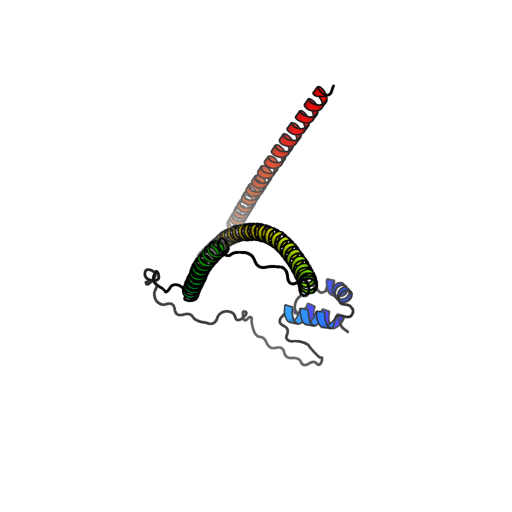 87 ALA A CA 1
ATOM 692 C C . ALA A 1 87 ? 26.934 -23.724 3.279 1.00 42.25 87 ALA A C 1
ATOM 694 O O . ALA A 1 87 ? 25.736 -23.445 3.183 1.00 42.25 87 ALA A O 1
ATOM 695 N N . PRO A 1 88 ? 27.874 -23.062 2.571 1.00 42.81 88 PRO A N 1
ATOM 696 C CA . PRO A 1 88 ? 27.518 -22.151 1.489 1.00 42.81 88 PRO A CA 1
ATOM 697 C C . PRO A 1 88 ? 26.688 -22.936 0.473 1.00 42.81 88 PRO A C 1
ATOM 699 O O . PRO A 1 88 ? 27.074 -24.040 0.107 1.00 42.81 88 PRO A O 1
ATOM 702 N N . CYS A 1 89 ? 25.542 -22.400 0.049 1.00 39.84 89 CYS A N 1
ATOM 703 C CA . CYS A 1 89 ? 24.671 -23.115 -0.875 1.00 39.84 89 CYS A CA 1
ATOM 704 C C . CYS A 1 89 ? 25.464 -23.564 -2.117 1.00 39.84 89 CYS A C 1
ATOM 706 O O . CYS A 1 89 ? 26.161 -22.756 -2.742 1.00 39.84 89 CYS A O 1
ATOM 708 N N . ASP A 1 90 ? 25.367 -24.849 -2.468 1.00 53.28 90 ASP A N 1
ATOM 709 C CA . ASP A 1 90 ? 26.114 -25.451 -3.584 1.00 53.28 90 ASP A CA 1
ATOM 710 C C . ASP A 1 90 ? 25.845 -24.728 -4.915 1.00 53.28 90 ASP A C 1
ATOM 712 O O . ASP A 1 90 ? 26.716 -24.620 -5.775 1.00 53.28 90 ASP A O 1
ATOM 716 N N . VAL A 1 91 ? 24.679 -24.086 -5.036 1.00 49.81 91 VAL A N 1
ATOM 717 C CA . VAL A 1 91 ? 24.312 -23.242 -6.181 1.00 49.81 91 VAL A CA 1
ATOM 718 C C . VAL A 1 91 ? 25.238 -22.022 -6.325 1.00 49.81 91 VAL A C 1
ATOM 720 O O . VAL A 1 91 ? 25.576 -21.632 -7.438 1.00 49.81 91 VAL A O 1
ATOM 723 N N . CYS A 1 92 ? 25.714 -21.434 -5.222 1.00 56.22 92 CYS A N 1
ATOM 724 C CA . CYS A 1 92 ? 26.610 -20.272 -5.240 1.00 56.22 92 CYS A CA 1
ATOM 725 C C . CYS A 1 92 ? 28.089 -20.666 -5.432 1.00 56.22 92 CYS A C 1
ATOM 727 O O . CYS A 1 92 ? 28.886 -19.865 -5.926 1.00 56.22 92 CYS A O 1
ATOM 729 N N . GLY A 1 93 ? 28.473 -21.896 -5.073 1.00 60.50 93 GLY A N 1
ATOM 730 C CA . GLY A 1 93 ? 29.793 -22.467 -5.369 1.00 60.50 93 GLY A CA 1
ATOM 731 C C . GLY A 1 93 ? 29.969 -22.748 -6.861 1.00 60.50 93 GLY A C 1
ATOM 732 O O . GLY A 1 93 ? 30.862 -22.177 -7.490 1.00 60.50 93 GLY A O 1
ATOM 733 N N . CYS A 1 94 ? 29.044 -23.515 -7.444 1.00 56.09 94 CYS A N 1
ATOM 734 C CA . CYS A 1 94 ? 29.092 -23.890 -8.857 1.00 56.09 94 CYS A CA 1
ATOM 735 C C . CYS A 1 94 ? 29.0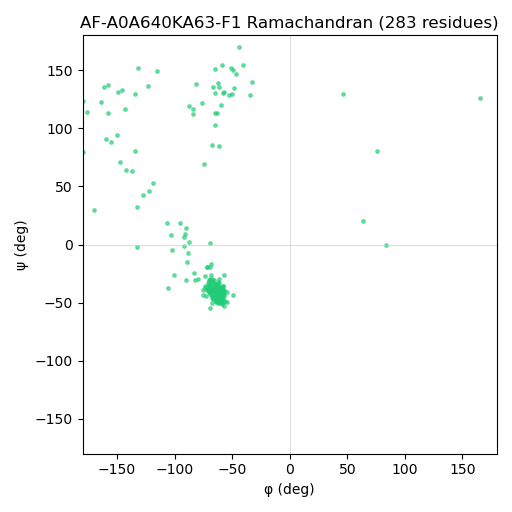25 -22.675 -9.791 1.00 56.09 94 CYS A C 1
ATOM 737 O O . CYS A 1 94 ? 29.728 -22.640 -10.798 1.00 56.09 94 CYS A O 1
ATOM 739 N N . LEU A 1 95 ? 28.244 -21.638 -9.450 1.00 61.94 95 LEU A N 1
ATOM 740 C CA . LEU A 1 95 ? 28.187 -20.416 -10.260 1.00 61.94 95 LEU A CA 1
ATOM 741 C C . LEU A 1 95 ? 29.509 -19.635 -10.223 1.00 61.94 95 LEU A C 1
ATOM 743 O O . LEU A 1 95 ? 29.930 -19.101 -11.246 1.00 61.94 95 LEU A O 1
ATOM 747 N N . ARG A 1 96 ? 30.186 -19.586 -9.066 1.00 71.56 96 ARG A N 1
ATOM 748 C CA . ARG A 1 96 ? 31.499 -18.930 -8.929 1.00 71.56 96 ARG A CA 1
ATOM 749 C C . ARG A 1 96 ? 32.601 -19.696 -9.649 1.00 71.56 96 ARG A C 1
ATOM 751 O O . ARG A 1 96 ? 33.467 -19.069 -10.251 1.00 71.56 96 ARG A O 1
ATOM 758 N N . GLU A 1 97 ? 32.570 -21.021 -9.605 1.00 74.69 97 GLU A N 1
ATOM 759 C CA . GLU A 1 97 ? 33.513 -21.870 -10.335 1.00 74.69 97 GLU A CA 1
ATOM 760 C C . GLU A 1 97 ? 33.283 -21.799 -11.845 1.00 74.69 97 GLU A C 1
ATOM 762 O O . GLU A 1 97 ? 34.245 -21.641 -12.592 1.00 74.69 97 GLU A O 1
ATOM 767 N N . ALA A 1 98 ? 32.025 -21.792 -12.295 1.00 73.00 98 ALA A N 1
ATOM 768 C CA . ALA A 1 98 ? 31.677 -21.583 -13.697 1.00 73.00 98 ALA A CA 1
ATOM 769 C C . ALA A 1 98 ? 32.099 -20.190 -14.193 1.00 73.00 98 ALA A C 1
ATOM 771 O O . ALA A 1 98 ? 32.672 -20.078 -15.277 1.00 73.00 98 ALA A O 1
ATOM 772 N N . LEU A 1 99 ? 31.894 -19.135 -13.389 1.00 75.25 99 LEU A N 1
ATOM 773 C CA . LEU A 1 99 ? 32.402 -17.797 -13.710 1.00 75.25 99 LEU A CA 1
ATOM 774 C C . LEU A 1 99 ? 33.930 -17.794 -13.807 1.00 75.25 99 LEU A C 1
ATOM 776 O O . LEU A 1 99 ? 34.471 -17.224 -14.749 1.00 75.25 99 LEU A O 1
ATOM 780 N N . ARG A 1 100 ? 34.617 -18.460 -12.868 1.00 81.12 100 ARG A N 1
ATOM 781 C CA . ARG A 1 100 ? 36.082 -18.543 -12.836 1.00 81.12 100 ARG A CA 1
ATOM 782 C C . ARG A 1 100 ? 36.636 -19.301 -14.049 1.00 81.12 100 ARG A C 1
ATOM 784 O O . ARG A 1 100 ? 37.595 -18.844 -14.666 1.00 81.12 100 ARG A O 1
ATOM 791 N N . ALA A 1 101 ? 36.000 -20.407 -14.432 1.00 86.00 101 ALA A N 1
ATOM 792 C CA . ALA A 1 101 ? 36.343 -21.172 -15.628 1.00 86.00 101 ALA A CA 1
ATOM 793 C C . ALA A 1 101 ? 36.133 -20.345 -16.903 1.00 86.00 101 ALA A C 1
ATOM 795 O O . ALA A 1 101 ? 37.006 -20.313 -17.768 1.00 86.00 101 ALA A O 1
ATOM 796 N N . LYS A 1 102 ? 35.026 -19.595 -16.994 1.00 85.75 102 LYS A N 1
ATOM 797 C CA . LYS A 1 102 ? 34.771 -18.711 -18.139 1.00 85.75 102 LYS A CA 1
ATOM 798 C C . LYS A 1 102 ? 35.739 -17.536 -18.207 1.00 85.75 102 LYS A C 1
ATOM 800 O O . LYS A 1 102 ? 36.172 -17.187 -19.301 1.00 85.75 102 LYS A O 1
ATOM 805 N N . THR A 1 103 ? 36.149 -16.967 -17.074 1.00 84.31 103 THR A N 1
ATOM 806 C CA . THR A 1 103 ? 37.214 -15.955 -17.069 1.00 84.31 103 THR A CA 1
ATOM 807 C C . THR A 1 103 ? 38.558 -16.523 -17.518 1.00 84.31 103 THR A C 1
ATOM 809 O O . THR A 1 103 ? 39.270 -15.833 -18.240 1.00 84.31 103 THR A O 1
ATOM 812 N N . GLU A 1 104 ? 38.877 -17.775 -17.176 1.00 89.12 104 GLU A N 1
ATOM 813 C CA . GLU A 1 104 ? 40.122 -18.430 -17.604 1.00 89.12 104 GLU A CA 1
ATOM 814 C C . GLU A 1 104 ? 40.115 -18.790 -19.102 1.00 89.12 104 GLU A C 1
ATOM 816 O O . GLU A 1 104 ? 41.111 -18.643 -19.807 1.00 89.12 104 GLU A O 1
ATOM 821 N N . GLU A 1 105 ? 38.965 -19.200 -19.643 1.00 90.62 105 GLU A N 1
ATOM 822 C CA . GLU A 1 105 ? 38.803 -19.375 -21.092 1.00 90.62 105 GLU A CA 1
ATOM 823 C C . GLU A 1 105 ? 39.022 -18.048 -21.840 1.00 90.62 105 GLU A C 1
ATOM 825 O O . GLU A 1 105 ? 39.712 -18.007 -22.863 1.00 90.62 105 GLU A O 1
ATOM 830 N N . VAL A 1 106 ? 38.479 -16.944 -21.314 1.00 87.00 106 VAL A N 1
ATOM 831 C CA . VAL A 1 106 ? 38.639 -15.607 -21.905 1.00 87.00 106 VAL A CA 1
ATOM 832 C C . VAL A 1 106 ? 40.096 -15.138 -21.841 1.00 87.00 106 VAL A C 1
ATOM 834 O O . VAL A 1 106 ? 40.604 -14.608 -22.834 1.00 87.00 106 VAL A O 1
ATOM 837 N N . THR A 1 107 ? 40.811 -15.363 -20.735 1.00 89.06 107 THR A N 1
ATOM 838 C CA . THR A 1 107 ? 42.241 -15.015 -20.635 1.00 89.06 107 THR A CA 1
ATOM 839 C C . THR A 1 107 ? 43.096 -15.853 -21.588 1.00 89.06 107 THR A C 1
ATOM 841 O O . THR A 1 107 ? 43.977 -15.301 -22.254 1.00 89.06 107 THR A O 1
ATOM 844 N N . GLN A 1 108 ? 42.805 -17.147 -21.754 1.00 92.12 108 GLN A N 1
ATOM 845 C CA . GLN A 1 108 ? 43.495 -17.988 -22.738 1.00 92.12 108 GLN A CA 1
ATOM 846 C C . GLN A 1 108 ? 43.243 -17.544 -24.183 1.00 92.12 108 GLN A C 1
ATOM 848 O O . GLN A 1 108 ? 44.174 -17.528 -24.994 1.00 92.12 108 GLN A O 1
ATOM 853 N N . LEU A 1 109 ? 42.011 -17.159 -24.524 1.00 88.19 109 LEU A N 1
ATOM 854 C CA . LEU A 1 109 ? 41.693 -16.625 -25.851 1.00 88.19 109 LEU A CA 1
ATOM 855 C C . LEU A 1 109 ? 42.417 -15.299 -26.109 1.00 88.19 109 LEU A C 1
ATOM 857 O O . LEU A 1 109 ? 42.999 -15.124 -27.178 1.00 88.19 109 LEU A O 1
ATOM 861 N N . MET A 1 110 ? 42.483 -14.411 -25.114 1.00 85.06 110 MET A N 1
ATOM 862 C CA . MET A 1 110 ? 43.237 -13.154 -25.202 1.00 85.06 110 MET A CA 1
ATOM 863 C C . MET A 1 110 ? 44.740 -13.383 -25.438 1.00 85.06 110 MET A C 1
ATOM 865 O O . MET A 1 110 ? 45.358 -12.684 -26.245 1.00 85.06 110 MET A O 1
ATOM 869 N N . LEU A 1 111 ? 45.340 -14.390 -24.793 1.00 90.75 111 LEU A N 1
ATOM 870 C CA . LEU A 1 111 ? 46.741 -14.767 -25.025 1.00 90.75 111 LEU A CA 1
ATOM 871 C C . LEU A 1 111 ? 46.961 -15.356 -26.427 1.00 90.75 111 LEU A C 1
ATOM 873 O O . LEU A 1 111 ? 47.964 -15.045 -27.079 1.00 90.75 111 LEU A O 1
ATOM 877 N N . LYS A 1 112 ? 46.017 -16.160 -26.931 1.00 91.12 112 LYS A N 1
ATOM 878 C CA . LYS A 1 112 ? 46.064 -16.691 -28.303 1.00 91.12 112 LYS A CA 1
ATOM 879 C C . LYS A 1 112 ? 45.960 -15.578 -29.343 1.00 91.12 112 LYS A C 1
ATOM 881 O O . LYS A 1 112 ? 46.750 -15.581 -30.284 1.00 91.12 112 LYS A O 1
ATOM 886 N N . ILE A 1 113 ? 45.070 -14.605 -29.145 1.00 85.81 113 ILE A N 1
ATOM 887 C CA . ILE A 1 113 ? 44.937 -13.437 -30.030 1.00 85.81 113 ILE A CA 1
ATOM 888 C C . ILE A 1 113 ? 46.250 -12.650 -30.069 1.00 85.81 113 ILE A C 1
ATOM 890 O O . ILE A 1 113 ? 46.793 -12.455 -31.151 1.00 85.81 113 ILE A O 1
ATOM 894 N N . ARG A 1 114 ? 46.850 -12.327 -28.913 1.00 86.56 114 ARG A N 1
ATOM 895 C CA . ARG A 1 114 ? 48.171 -11.662 -28.865 1.00 86.56 114 ARG A CA 1
ATOM 896 C C . ARG A 1 114 ? 49.271 -12.454 -29.573 1.00 86.56 114 ARG A C 1
ATOM 898 O O . ARG A 1 114 ? 50.159 -11.876 -30.196 1.00 86.56 114 ARG A O 1
ATOM 905 N N . THR A 1 115 ? 49.224 -13.782 -29.489 1.00 88.69 115 THR A N 1
ATOM 906 C CA . THR A 1 115 ? 50.189 -14.651 -30.175 1.00 88.69 115 THR A CA 1
ATOM 907 C C . THR A 1 115 ? 49.998 -14.603 -31.691 1.00 88.69 115 THR A C 1
ATOM 909 O O . THR A 1 115 ? 50.979 -14.536 -32.430 1.00 88.69 115 THR A O 1
ATOM 912 N N . ILE A 1 116 ? 48.751 -14.602 -32.165 1.00 83.19 116 ILE A N 1
ATOM 913 C CA . ILE A 1 116 ? 48.420 -14.470 -33.588 1.00 83.19 116 ILE A CA 1
ATOM 914 C C . ILE A 1 116 ? 48.812 -13.081 -34.096 1.00 83.19 116 ILE A C 1
ATOM 916 O O . ILE A 1 116 ? 49.498 -12.999 -35.107 1.00 83.19 116 ILE A O 1
ATOM 920 N N . GLU A 1 117 ? 48.505 -12.009 -33.366 1.00 78.19 117 GLU A N 1
ATOM 921 C CA . GLU A 1 117 ? 48.944 -10.644 -33.692 1.00 78.19 117 GLU A CA 1
ATOM 922 C C . GLU A 1 117 ? 50.474 -10.541 -33.791 1.00 78.19 117 GLU A C 1
ATOM 924 O O . GLU A 1 117 ? 51.004 -9.890 -34.690 1.00 78.19 117 GLU A O 1
ATOM 929 N N . GLY A 1 118 ? 51.209 -11.226 -32.909 1.00 78.31 118 GLY A N 1
ATOM 930 C CA . GLY A 1 118 ? 52.667 -11.323 -32.987 1.00 78.31 118 GLY A CA 1
ATOM 931 C C . GLY A 1 118 ? 53.169 -12.099 -34.211 1.00 78.31 118 GLY A C 1
ATOM 932 O O . GLY A 1 118 ? 54.230 -11.777 -34.746 1.00 78.31 118 GLY A O 1
ATOM 933 N N . ARG A 1 119 ? 52.420 -13.106 -34.681 1.00 78.62 119 ARG A N 1
ATOM 934 C CA . ARG A 1 119 ? 52.730 -13.849 -35.916 1.00 78.62 119 ARG A CA 1
ATOM 935 C C . ARG A 1 119 ? 52.402 -13.031 -37.164 1.00 78.62 119 ARG A C 1
ATOM 937 O O . ARG A 1 119 ? 53.222 -13.036 -38.072 1.00 78.62 119 ARG A O 1
ATOM 944 N N . VAL A 1 120 ? 51.295 -12.285 -37.161 1.00 72.06 120 VAL A N 1
ATOM 945 C CA . VAL A 1 120 ? 50.900 -11.361 -38.241 1.00 72.06 120 VAL A CA 1
ATOM 946 C C . VAL A 1 120 ? 51.940 -10.249 -38.404 1.00 72.06 120 VAL A C 1
ATOM 948 O O . VAL A 1 120 ? 52.454 -10.038 -39.496 1.00 72.06 120 VAL A O 1
ATOM 951 N N . LYS A 1 121 ? 52.393 -9.640 -37.301 1.00 73.75 121 LYS A N 1
ATOM 952 C CA . LYS A 1 121 ? 53.475 -8.638 -37.338 1.00 73.75 121 LYS A CA 1
ATOM 953 C C . LYS A 1 121 ? 54.802 -9.197 -37.864 1.00 73.75 121 LYS A C 1
ATOM 955 O O . LYS A 1 121 ? 55.554 -8.478 -38.512 1.00 73.75 121 LYS A O 1
ATOM 960 N N . LYS A 1 122 ? 55.098 -10.477 -37.602 1.00 67.56 122 LYS A N 1
ATOM 961 C CA . LYS A 1 122 ? 56.289 -11.158 -38.142 1.00 67.56 122 LYS A CA 1
ATOM 962 C C . LYS A 1 122 ? 56.153 -11.484 -39.630 1.00 67.56 122 LYS A C 1
ATOM 964 O O . LYS A 1 122 ? 57.146 -11.398 -40.347 1.00 67.56 122 LYS A O 1
ATOM 969 N N . THR A 1 123 ? 54.961 -11.838 -40.108 1.00 57.19 123 THR A N 1
ATOM 970 C CA . THR A 1 123 ? 54.713 -12.042 -41.544 1.00 57.19 123 THR A CA 1
ATOM 971 C C . THR A 1 123 ? 54.745 -10.724 -42.315 1.00 57.19 123 THR A C 1
ATOM 973 O O . THR A 1 123 ? 55.322 -10.692 -43.398 1.00 57.19 123 THR A O 1
ATOM 976 N N . ASP A 1 124 ? 54.283 -9.624 -41.713 1.00 54.41 124 ASP A N 1
ATOM 977 C CA . ASP A 1 124 ? 54.386 -8.282 -42.301 1.00 54.41 124 ASP A CA 1
ATOM 978 C C . ASP A 1 124 ? 55.850 -7.833 -42.450 1.00 54.41 124 ASP A C 1
ATOM 980 O O . ASP A 1 124 ? 56.214 -7.239 -43.460 1.00 54.41 124 ASP A O 1
ATOM 984 N N . THR A 1 125 ? 56.740 -8.198 -41.515 1.00 53.41 125 THR A N 1
ATOM 985 C CA . THR A 1 125 ? 58.186 -7.925 -41.654 1.00 53.41 125 THR A CA 1
ATOM 986 C C . THR A 1 125 ? 58.899 -8.785 -42.706 1.00 53.41 125 THR A C 1
ATOM 988 O O . THR A 1 125 ? 59.976 -8.406 -43.158 1.00 53.41 125 THR A O 1
ATOM 991 N N . VAL A 1 126 ? 58.323 -9.920 -43.122 1.00 51.47 126 VAL A N 1
ATOM 992 C CA . VAL A 1 126 ? 58.894 -10.800 -44.166 1.00 51.47 126 VAL A CA 1
ATOM 993 C C . VAL A 1 126 ? 58.409 -10.402 -45.571 1.00 51.47 126 VAL A C 1
ATOM 995 O O . VAL A 1 126 ? 59.024 -10.783 -46.563 1.00 51.47 126 VAL A O 1
ATOM 998 N N . HIS A 1 127 ? 57.362 -9.579 -45.688 1.00 46.34 127 HIS A N 1
ATOM 999 C CA . HIS A 1 127 ? 56.891 -9.036 -46.970 1.00 46.34 127 HIS A CA 1
ATOM 1000 C C . HIS A 1 127 ? 57.582 -7.732 -47.406 1.00 46.34 127 HIS A C 1
ATOM 1002 O O . HIS A 1 127 ? 57.301 -7.235 -48.493 1.00 46.34 127 HIS A O 1
ATOM 1008 N N . THR A 1 128 ? 58.554 -7.220 -46.640 1.00 46.88 128 THR A N 1
ATOM 1009 C CA . THR A 1 128 ? 59.336 -6.025 -47.025 1.00 46.88 128 THR A CA 1
ATOM 1010 C C . THR A 1 128 ? 60.630 -6.352 -47.791 1.00 46.88 128 THR A C 1
ATOM 1012 O O . THR A 1 128 ? 61.330 -5.443 -48.226 1.00 46.88 128 THR A O 1
ATOM 1015 N N . THR A 1 129 ? 60.964 -7.627 -48.022 1.00 52.34 129 THR A N 1
ATOM 1016 C CA . THR A 1 129 ? 62.179 -8.009 -48.773 1.00 52.34 129 THR A CA 1
ATOM 1017 C C . THR A 1 129 ? 61.970 -9.216 -49.686 1.00 52.34 129 THR A C 1
ATOM 1019 O O . THR A 1 129 ? 62.619 -10.235 -49.489 1.00 52.34 129 THR A O 1
ATOM 1022 N N . VAL A 1 130 ? 61.116 -9.114 -50.711 1.00 37.34 130 VAL A N 1
ATOM 1023 C CA . VAL A 1 130 ? 61.236 -9.939 -51.933 1.00 37.34 130 VAL A CA 1
ATOM 1024 C C . VAL A 1 130 ? 60.795 -9.125 -53.156 1.00 37.34 130 VAL A C 1
ATOM 1026 O O . VAL A 1 130 ? 59.775 -8.443 -53.138 1.00 37.34 130 VAL A O 1
ATOM 1029 N N . CYS A 1 131 ? 61.622 -9.192 -54.199 1.00 38.19 131 CYS A N 1
ATOM 1030 C CA . CYS A 1 131 ? 61.491 -8.531 -55.492 1.00 38.19 131 CYS A CA 1
ATOM 1031 C C . CYS A 1 131 ? 60.209 -8.890 -56.264 1.00 38.19 131 CYS A C 1
ATOM 1033 O O . CYS A 1 131 ? 59.664 -9.985 -56.142 1.00 38.19 131 CYS A O 1
ATOM 1035 N N . ALA A 1 132 ? 59.811 -7.948 -57.121 1.00 45.19 132 ALA A N 1
ATOM 1036 C CA . ALA A 1 132 ? 58.757 -8.043 -58.126 1.00 45.19 132 ALA A CA 1
ATOM 1037 C C . ALA A 1 132 ? 58.838 -9.296 -59.021 1.00 45.19 132 ALA A C 1
ATOM 1039 O O . ALA A 1 132 ? 59.936 -9.735 -59.376 1.00 45.19 132 ALA A O 1
ATOM 1040 N N . PRO A 1 133 ? 57.674 -9.774 -59.496 1.00 45.22 133 PRO A N 1
ATOM 1041 C CA . PRO A 1 133 ? 57.581 -10.247 -60.872 1.00 45.22 133 PRO A CA 1
ATOM 1042 C C . PRO A 1 133 ? 56.371 -9.686 -61.649 1.00 45.22 133 PRO A C 1
ATOM 1044 O O . PRO A 1 133 ? 55.328 -9.337 -61.103 1.00 45.22 133 PRO A O 1
ATOM 1047 N N . GLU A 1 134 ? 56.597 -9.620 -62.959 1.00 36.16 134 GLU A N 1
ATOM 1048 C CA . GLU A 1 134 ? 55.778 -9.187 -64.100 1.00 36.16 134 GLU A CA 1
ATOM 1049 C C . GLU A 1 134 ? 54.281 -9.596 -64.115 1.00 36.16 134 GLU A C 1
ATOM 1051 O O . GLU A 1 134 ? 53.906 -10.641 -63.574 1.00 36.16 134 GLU A O 1
ATOM 1056 N N . PRO A 1 135 ? 53.407 -8.831 -64.811 1.00 46.59 135 PRO A N 1
ATOM 1057 C CA . PRO A 1 135 ? 51.964 -9.042 -64.802 1.00 46.59 135 PRO A CA 1
ATOM 1058 C C . PRO A 1 135 ? 51.509 -10.044 -65.876 1.00 46.59 135 PRO A C 1
ATOM 1060 O O . PRO A 1 135 ? 51.594 -9.794 -67.078 1.00 46.59 135 PRO A O 1
ATOM 1063 N N . SER A 1 136 ? 50.897 -11.147 -65.447 1.00 44.34 136 SER A N 1
ATOM 1064 C CA . SER A 1 136 ? 50.064 -11.989 -66.313 1.00 44.34 136 SER A CA 1
ATOM 1065 C C . SER A 1 136 ? 48.644 -11.402 -66.380 1.00 44.34 136 SER A C 1
ATOM 1067 O O . SER A 1 136 ? 47.936 -11.258 -65.386 1.00 44.34 136 SER A O 1
ATOM 1069 N N . ARG A 1 137 ? 48.235 -10.982 -67.582 1.00 48.16 137 ARG A N 1
ATOM 1070 C CA . ARG A 1 137 ? 47.059 -10.126 -67.840 1.00 48.16 137 ARG A CA 1
ATOM 1071 C C . ARG A 1 137 ? 45.734 -10.875 -68.076 1.00 48.16 137 ARG A C 1
ATOM 1073 O O . ARG A 1 137 ? 44.781 -10.261 -68.540 1.00 48.16 137 ARG A O 1
ATOM 1080 N N . GLY A 1 138 ? 45.656 -12.171 -67.762 1.00 47.88 138 GLY A N 1
ATOM 1081 C CA . GLY A 1 138 ? 44.469 -13.006 -68.024 1.00 47.88 138 GLY A CA 1
ATOM 1082 C C . GLY A 1 138 ? 43.549 -13.259 -66.822 1.00 47.88 138 GLY A C 1
ATOM 1083 O O . GLY A 1 138 ? 42.359 -13.460 -67.007 1.00 47.88 138 GLY A O 1
ATOM 1084 N N . SER A 1 139 ? 44.071 -13.204 -65.595 1.00 52.88 139 SER A N 1
ATOM 1085 C CA . SER A 1 139 ? 43.369 -13.572 -64.348 1.00 52.88 139 SER A CA 1
ATOM 1086 C C . SER A 1 139 ? 42.878 -12.373 -63.522 1.00 52.88 139 SER A C 1
ATOM 1088 O O . SER A 1 139 ? 42.193 -12.536 -62.518 1.00 52.88 139 SER A O 1
ATOM 1090 N N . ASN A 1 140 ? 43.201 -11.146 -63.942 1.00 53.56 140 ASN A N 1
ATOM 1091 C CA . ASN A 1 140 ? 42.912 -9.930 -63.176 1.00 53.56 140 ASN A CA 1
ATOM 1092 C C . ASN A 1 140 ? 41.428 -9.518 -63.182 1.00 53.56 140 ASN A C 1
ATOM 1094 O O . ASN A 1 140 ? 40.987 -8.882 -62.234 1.00 53.56 140 ASN A O 1
ATOM 1098 N N . LEU A 1 141 ? 40.644 -9.871 -64.207 1.00 56.88 141 LEU A N 1
ATOM 1099 C CA . LEU A 1 141 ? 39.243 -9.433 -64.318 1.00 56.88 141 LEU A CA 1
ATOM 1100 C C . LEU A 1 141 ? 38.300 -10.192 -63.365 1.00 56.88 141 LEU A C 1
ATOM 1102 O O . LEU A 1 141 ? 37.505 -9.554 -62.674 1.00 56.88 141 LEU A O 1
ATOM 1106 N N . GLU A 1 142 ? 38.433 -11.518 -63.250 1.00 57.66 142 GLU A N 1
ATOM 1107 C CA . GLU A 1 142 ? 37.678 -12.319 -62.266 1.00 57.66 142 GLU A CA 1
ATOM 1108 C C . GLU A 1 142 ? 38.037 -11.923 -60.830 1.00 57.66 142 GLU A C 1
ATOM 1110 O O . GLU A 1 142 ? 37.146 -11.610 -60.042 1.00 57.66 142 GLU A O 1
ATOM 1115 N N . LEU A 1 143 ? 39.334 -11.786 -60.527 1.00 59.22 143 LEU A N 1
ATOM 1116 C CA . LEU A 1 143 ? 39.806 -11.327 -59.218 1.00 59.22 143 LEU A CA 1
ATOM 1117 C C . LEU A 1 143 ? 39.276 -9.929 -58.866 1.00 59.22 143 LEU A C 1
ATOM 1119 O O . LEU A 1 143 ? 38.934 -9.678 -57.715 1.00 59.22 143 LEU A O 1
ATOM 1123 N N . THR A 1 144 ? 39.164 -9.001 -59.824 1.00 63.09 144 THR A N 1
ATOM 1124 C CA . THR A 1 144 ? 38.585 -7.671 -59.547 1.00 63.09 144 THR A CA 1
ATOM 1125 C C . THR A 1 144 ? 37.085 -7.711 -59.260 1.00 63.09 144 THR A C 1
ATOM 1127 O O . THR A 1 144 ? 36.616 -6.947 -58.417 1.00 63.09 144 THR A O 1
ATOM 1130 N N . CYS A 1 145 ? 36.335 -8.609 -59.906 1.00 66.62 145 CYS A N 1
ATOM 1131 C CA . CYS A 1 145 ? 34.901 -8.773 -59.665 1.00 66.62 145 CYS A CA 1
ATOM 1132 C C . CYS A 1 145 ? 34.637 -9.443 -58.306 1.00 66.62 145 CYS A C 1
ATOM 1134 O O . CYS A 1 145 ? 33.822 -8.954 -57.522 1.00 66.62 145 CYS A O 1
ATOM 1136 N N . GLU A 1 146 ? 35.395 -10.492 -57.975 1.00 76.12 146 GLU A N 1
ATOM 1137 C CA . GLU A 1 146 ? 35.338 -11.155 -56.669 1.00 76.12 146 GLU A CA 1
ATOM 1138 C C . GLU A 1 146 ? 35.755 -10.216 -55.530 1.00 76.12 146 GLU A C 1
ATOM 1140 O O . GLU A 1 146 ? 35.062 -10.127 -54.515 1.00 76.12 146 GLU A O 1
ATOM 1145 N N . ASN A 1 147 ? 36.826 -9.437 -55.716 1.00 72.19 147 ASN A N 1
ATOM 1146 C CA . ASN A 1 147 ? 37.249 -8.423 -54.747 1.00 72.19 147 ASN A CA 1
ATOM 1147 C C . ASN A 1 147 ? 36.205 -7.306 -54.576 1.00 72.19 147 ASN A C 1
ATOM 1149 O O . ASN A 1 147 ? 36.005 -6.822 -53.461 1.00 72.19 147 ASN A O 1
ATOM 1153 N N . GLY A 1 148 ? 35.499 -6.926 -55.647 1.00 83.12 148 GLY A N 1
ATOM 1154 C CA . GLY A 1 148 ? 34.362 -6.005 -55.581 1.00 83.12 148 GLY A CA 1
ATOM 1155 C C . GLY A 1 148 ? 33.212 -6.561 -54.735 1.00 83.12 148 GLY A C 1
ATOM 1156 O O . GLY A 1 148 ? 32.772 -5.908 -53.788 1.00 83.12 148 GLY A O 1
ATOM 1157 N N . GLY A 1 149 ? 32.791 -7.802 -54.999 1.00 87.50 149 GLY A N 1
ATOM 1158 C CA . GLY A 1 149 ? 31.722 -8.466 -54.244 1.00 87.50 149 GLY A CA 1
ATOM 1159 C C . GLY A 1 149 ? 32.075 -8.725 -52.774 1.00 87.50 149 GLY A C 1
ATOM 1160 O O . GLY A 1 149 ? 31.219 -8.615 -51.895 1.00 87.50 149 GLY A O 1
ATOM 1161 N N . LEU A 1 150 ? 33.342 -9.022 -52.471 1.00 88.19 150 LEU A N 1
ATOM 1162 C CA . LEU A 1 150 ? 33.833 -9.111 -51.092 1.00 88.19 150 LEU A CA 1
ATOM 1163 C C . LEU A 1 150 ? 33.829 -7.743 -50.394 1.00 88.19 150 LEU A C 1
ATOM 1165 O O . LEU A 1 150 ? 33.451 -7.666 -49.226 1.00 88.19 150 LEU A O 1
ATOM 1169 N N . SER A 1 151 ? 34.181 -6.663 -51.099 1.00 88.56 151 SER A N 1
ATOM 1170 C CA . SER A 1 151 ? 34.128 -5.297 -50.559 1.00 88.56 151 SER A CA 1
ATOM 1171 C C . SER A 1 151 ? 32.698 -4.855 -50.230 1.00 88.56 151 SER A C 1
ATOM 1173 O O . SER A 1 151 ? 32.464 -4.245 -49.188 1.00 88.56 151 SER A O 1
ATOM 1175 N N . GLU A 1 152 ? 31.720 -5.197 -51.070 1.00 90.81 152 GLU A N 1
ATOM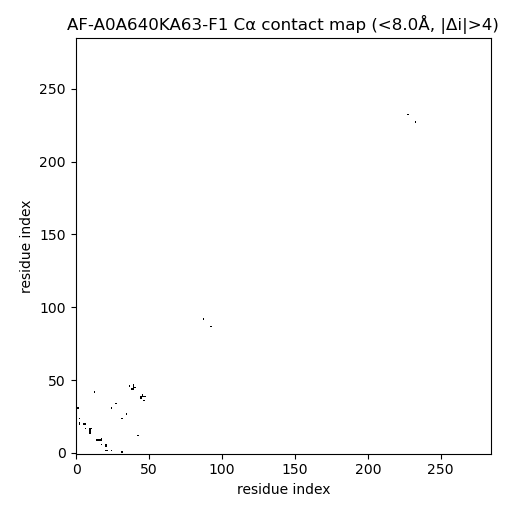 1176 C CA . GLU A 1 152 ? 30.304 -4.916 -50.803 1.00 90.81 152 GLU A CA 1
ATOM 1177 C C . GLU A 1 152 ? 29.772 -5.699 -49.599 1.00 90.81 152 GLU A C 1
ATOM 1179 O O . GLU A 1 152 ? 29.120 -5.121 -48.727 1.00 90.81 152 GLU A O 1
ATOM 1184 N N . LYS A 1 153 ? 30.105 -6.993 -49.496 1.00 94.12 153 LYS A N 1
ATOM 1185 C CA . LYS A 1 153 ? 29.763 -7.810 -48.320 1.00 94.12 153 LYS A CA 1
ATOM 1186 C C . LYS A 1 153 ? 30.396 -7.261 -47.043 1.00 94.12 153 LYS A C 1
ATOM 1188 O O . LYS A 1 153 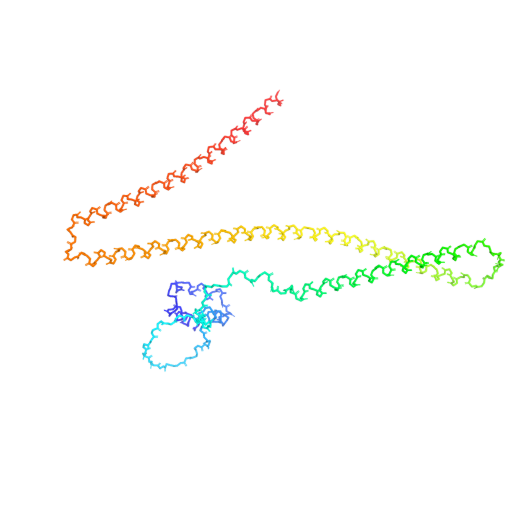? 29.724 -7.212 -46.016 1.00 94.12 153 LYS A O 1
ATOM 1193 N N . LEU A 1 154 ? 31.650 -6.806 -47.110 1.00 92.94 154 LEU A N 1
ATOM 1194 C CA . LEU A 1 154 ? 32.330 -6.177 -45.979 1.00 92.94 154 LEU A CA 1
ATOM 1195 C C . LEU A 1 154 ? 31.589 -4.911 -45.527 1.00 92.94 154 LEU A C 1
ATOM 1197 O O . LEU A 1 154 ? 31.254 -4.802 -44.351 1.00 92.94 154 LEU A O 1
ATOM 1201 N N . LYS A 1 155 ? 31.231 -4.018 -46.460 1.00 94.88 155 LYS A N 1
ATOM 1202 C CA . LYS A 1 155 ? 30.440 -2.808 -46.161 1.00 94.88 155 LYS A CA 1
ATOM 1203 C C . LYS A 1 155 ? 29.067 -3.134 -45.569 1.00 94.88 155 LYS A C 1
ATOM 1205 O O . LYS A 1 155 ? 28.614 -2.454 -44.651 1.00 94.88 155 LYS A O 1
ATOM 1210 N N . SER A 1 156 ? 28.395 -4.174 -46.069 1.00 96.50 156 SER A N 1
ATOM 1211 C CA . SER A 1 156 ? 27.117 -4.636 -45.508 1.00 96.50 156 SER A CA 1
ATOM 1212 C C . SER A 1 156 ? 27.282 -5.108 -44.061 1.00 96.50 156 SER A C 1
ATOM 1214 O O . SER A 1 156 ? 26.537 -4.668 -43.186 1.00 96.50 156 SER A O 1
ATOM 1216 N N . CYS A 1 157 ? 28.302 -5.930 -43.785 1.00 93.69 157 CYS A N 1
ATOM 1217 C CA . CYS A 1 157 ? 28.627 -6.367 -42.426 1.00 93.69 157 CYS A CA 1
ATOM 1218 C C . CYS A 1 157 ? 28.997 -5.198 -41.503 1.00 93.69 157 CYS A C 1
ATOM 1220 O O . CYS A 1 157 ? 28.603 -5.192 -40.338 1.00 93.69 157 CYS A O 1
ATOM 1222 N N . GLU A 1 158 ? 29.734 -4.200 -41.992 1.00 95.75 158 GLU A N 1
ATOM 1223 C CA . GLU A 1 158 ? 30.076 -3.001 -41.219 1.00 95.75 158 GLU A CA 1
ATOM 1224 C C . GLU A 1 158 ? 28.824 -2.205 -40.827 1.00 95.75 158 GLU A C 1
ATOM 1226 O O . GLU A 1 158 ? 28.681 -1.811 -39.666 1.00 95.75 158 GLU A O 1
ATOM 1231 N N . ASN A 1 159 ? 27.881 -2.034 -41.757 1.00 95.56 159 ASN A N 1
ATOM 1232 C CA . ASN A 1 159 ? 26.613 -1.349 -41.503 1.00 95.56 159 ASN A CA 1
ATOM 1233 C C . ASN A 1 159 ? 25.732 -2.109 -40.500 1.00 95.56 159 ASN A C 1
ATOM 1235 O O . ASN A 1 159 ? 25.169 -1.506 -39.582 1.00 95.56 159 ASN A O 1
ATOM 1239 N N . GLU A 1 160 ? 25.630 -3.433 -40.637 1.00 97.00 160 GLU A N 1
ATOM 1240 C CA . GLU A 1 160 ? 24.921 -4.281 -39.673 1.00 97.00 160 GLU A CA 1
ATOM 1241 C C . GLU A 1 160 ? 25.554 -4.199 -38.283 1.00 97.00 160 GLU A C 1
ATOM 1243 O O . GLU A 1 160 ? 24.847 -4.030 -37.289 1.00 97.00 160 GLU A O 1
ATOM 1248 N N . ASN A 1 161 ? 26.884 -4.237 -38.200 1.00 94.88 161 ASN A N 1
ATOM 1249 C CA . ASN A 1 161 ? 27.602 -4.106 -36.939 1.00 94.88 161 ASN A CA 1
ATOM 1250 C C . ASN A 1 161 ? 27.384 -2.717 -36.311 1.00 94.88 161 ASN A C 1
ATOM 1252 O O . ASN A 1 161 ? 27.153 -2.605 -35.108 1.00 94.88 161 ASN A O 1
ATOM 1256 N N . ALA A 1 162 ? 27.368 -1.645 -37.108 1.00 96.88 162 ALA A N 1
ATOM 1257 C CA . ALA A 1 162 ? 27.030 -0.305 -36.629 1.00 96.88 162 ALA A CA 1
ATOM 1258 C C . ALA A 1 162 ? 25.595 -0.233 -36.069 1.00 96.88 162 ALA A C 1
ATOM 1260 O O . ALA A 1 162 ? 25.379 0.327 -34.989 1.00 96.88 162 ALA A O 1
ATOM 1261 N N . ASN A 1 163 ? 24.625 -0.855 -36.748 1.00 97.56 163 ASN A N 1
ATOM 1262 C CA . ASN A 1 163 ? 23.242 -0.949 -36.276 1.00 97.56 163 ASN A CA 1
ATOM 1263 C C . ASN A 1 163 ? 23.148 -1.745 -34.961 1.00 97.56 163 ASN A C 1
ATOM 1265 O O . ASN A 1 163 ? 22.592 -1.260 -33.973 1.00 97.56 163 ASN A O 1
ATOM 1269 N N . LEU A 1 164 ? 23.776 -2.923 -34.900 1.00 97.19 164 LEU A N 1
ATOM 1270 C CA . LEU A 1 164 ? 23.839 -3.740 -33.687 1.00 97.19 164 LEU A CA 1
ATOM 1271 C C . LEU A 1 164 ? 24.500 -2.993 -32.526 1.00 97.19 164 LEU A C 1
ATOM 1273 O O . LEU A 1 164 ? 24.028 -3.089 -31.395 1.00 97.19 164 LEU A O 1
ATOM 1277 N N . ASN A 1 165 ? 25.547 -2.208 -32.780 1.00 96.81 165 ASN A N 1
ATOM 1278 C CA . ASN A 1 165 ? 26.187 -1.376 -31.762 1.00 96.81 165 ASN A CA 1
ATOM 1279 C C . ASN A 1 165 ? 25.257 -0.270 -31.250 1.00 96.81 165 ASN A C 1
ATOM 1281 O O . ASN A 1 165 ? 25.182 -0.050 -30.038 1.00 96.81 165 ASN A O 1
ATOM 1285 N N . SER A 1 166 ? 24.500 0.379 -32.138 1.00 97.75 166 SER A N 1
ATOM 1286 C CA . SER A 1 166 ? 23.474 1.354 -31.750 1.00 97.75 166 SER A CA 1
ATOM 1287 C C . SER A 1 166 ? 22.396 0.710 -30.870 1.00 97.75 166 SER A C 1
ATOM 1289 O O . SER A 1 166 ? 22.121 1.184 -29.765 1.00 97.75 166 SER A O 1
ATOM 1291 N N . ARG A 1 167 ? 21.863 -0.445 -31.289 1.00 97.75 167 ARG A N 1
ATOM 1292 C CA . ARG A 1 167 ? 20.854 -1.195 -30.529 1.00 97.75 167 ARG A CA 1
ATOM 1293 C C . ARG A 1 167 ? 21.385 -1.697 -29.186 1.00 97.75 167 ARG A C 1
ATOM 1295 O O . ARG A 1 167 ? 20.686 -1.598 -28.184 1.00 97.75 167 ARG A O 1
ATOM 1302 N N . ASN A 1 168 ? 22.628 -2.173 -29.130 1.00 97.56 168 ASN A N 1
ATOM 1303 C CA . ASN A 1 168 ? 23.288 -2.554 -27.878 1.00 97.56 168 ASN A CA 1
ATOM 1304 C C . ASN A 1 168 ? 23.446 -1.365 -26.928 1.00 97.56 168 ASN A C 1
ATOM 1306 O O . ASN A 1 168 ? 23.278 -1.519 -25.719 1.00 97.56 168 ASN A O 1
ATOM 1310 N N . ARG A 1 169 ?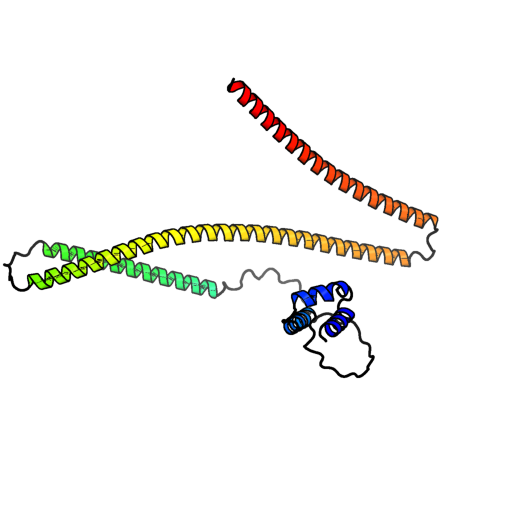 23.759 -0.175 -27.451 1.00 97.75 169 ARG A N 1
ATOM 1311 C CA . ARG A 1 169 ? 23.825 1.041 -26.636 1.00 97.75 169 ARG A CA 1
ATOM 1312 C C . ARG A 1 169 ? 22.459 1.384 -26.052 1.00 97.75 169 ARG A C 1
ATOM 1314 O O . ARG A 1 169 ? 22.394 1.745 -24.882 1.00 97.75 169 ARG A O 1
ATOM 1321 N N . GLU A 1 170 ? 21.394 1.245 -26.833 1.00 97.94 170 GLU A N 1
ATOM 1322 C CA . GLU A 1 170 ? 20.033 1.507 -26.363 1.00 97.94 170 GLU A CA 1
ATOM 1323 C C . GLU A 1 170 ? 19.579 0.490 -25.312 1.00 97.94 170 GLU A C 1
ATOM 1325 O O . GLU A 1 170 ? 19.132 0.877 -24.236 1.00 97.94 170 GLU A O 1
ATOM 1330 N N . LEU A 1 171 ? 19.811 -0.803 -25.551 1.00 97.94 171 LEU A N 1
ATOM 1331 C CA . LEU A 1 171 ? 19.530 -1.854 -24.570 1.00 97.94 171 LEU A CA 1
ATOM 1332 C C . LEU A 1 171 ? 20.270 -1.617 -23.250 1.00 97.94 171 LEU A C 1
ATOM 1334 O O . LEU A 1 171 ? 19.681 -1.777 -22.188 1.00 97.94 171 LEU A O 1
ATOM 1338 N N . ARG A 1 172 ? 21.531 -1.169 -23.294 1.00 98.25 172 ARG A N 1
ATOM 1339 C CA . ARG A 1 172 ? 22.281 -0.815 -22.078 1.00 98.25 172 ARG A CA 1
ATOM 1340 C C . ARG A 1 172 ? 21.623 0.321 -21.298 1.00 98.25 172 ARG A C 1
ATOM 1342 O O . ARG A 1 172 ? 21.590 0.245 -20.076 1.00 98.25 172 ARG A O 1
ATOM 1349 N N . LYS A 1 173 ? 21.094 1.351 -21.970 1.00 98.19 173 LYS A N 1
ATOM 1350 C CA . LYS A 1 173 ? 20.357 2.429 -21.285 1.00 98.19 173 LYS A CA 1
ATOM 1351 C C . LYS A 1 173 ? 19.106 1.882 -20.605 1.00 98.19 173 LYS A C 1
ATOM 1353 O O . LYS A 1 173 ? 18.882 2.181 -19.439 1.00 98.19 173 LYS A O 1
ATOM 1358 N N . ILE A 1 174 ? 18.338 1.055 -21.316 1.00 98.25 174 ILE A N 1
ATOM 1359 C CA . ILE A 1 174 ? 17.124 0.429 -20.780 1.00 98.25 174 ILE A CA 1
ATOM 1360 C C . ILE A 1 174 ? 17.463 -0.431 -19.557 1.00 98.25 174 ILE A C 1
ATOM 1362 O O . ILE A 1 174 ? 16.795 -0.306 -18.537 1.00 98.25 174 ILE A O 1
ATOM 1366 N N . CYS A 1 175 ? 18.527 -1.239 -19.610 1.00 97.81 175 CYS A N 1
ATOM 1367 C CA . CYS A 1 175 ? 18.963 -2.034 -18.461 1.00 97.81 175 CYS A CA 1
ATOM 1368 C C . CYS A 1 175 ? 19.261 -1.164 -17.235 1.00 97.81 175 CYS A C 1
ATOM 1370 O O . CYS A 1 175 ? 18.798 -1.494 -16.151 1.00 97.81 175 CYS A O 1
ATOM 1372 N N . VAL A 1 176 ? 19.959 -0.034 -17.399 1.00 98.31 176 VAL A N 1
ATOM 1373 C CA . VAL A 1 176 ? 20.260 0.879 -16.280 1.00 98.31 176 VAL A CA 1
ATOM 1374 C C . VAL A 1 176 ? 18.983 1.465 -15.670 1.00 98.31 176 VAL A C 1
ATOM 1376 O O . VAL A 1 176 ? 18.869 1.549 -14.448 1.00 98.31 176 VAL A O 1
ATOM 1379 N N . VAL A 1 177 ? 18.009 1.850 -16.500 1.00 98.00 177 VAL A N 1
ATOM 1380 C CA . VAL A 1 177 ? 16.715 2.359 -16.016 1.00 98.00 177 VAL A CA 1
ATOM 1381 C C . VAL A 1 177 ? 15.963 1.271 -15.252 1.00 98.00 177 VAL A C 1
ATOM 1383 O O . VAL A 1 177 ? 15.560 1.497 -14.115 1.00 98.00 177 VAL A O 1
ATOM 1386 N N . LEU A 1 178 ? 15.850 0.071 -15.822 1.00 97.69 178 LEU A N 1
ATOM 1387 C CA . LEU A 1 178 ? 15.180 -1.058 -15.174 1.00 97.69 178 LEU A CA 1
ATOM 1388 C C . LEU A 1 178 ? 15.879 -1.481 -13.876 1.00 97.69 178 LEU A C 1
ATOM 1390 O O . LEU A 1 178 ? 15.220 -1.882 -12.919 1.00 97.69 178 LEU A O 1
ATOM 1394 N N . GLU A 1 179 ? 17.207 -1.410 -13.809 1.00 98.12 179 GLU A N 1
ATOM 1395 C CA . GLU A 1 179 ? 17.963 -1.652 -12.577 1.00 98.12 179 GLU A CA 1
ATOM 1396 C C . GLU A 1 179 ? 17.612 -0.620 -11.499 1.00 98.12 179 GLU A C 1
ATOM 1398 O O . GLU A 1 179 ? 17.350 -0.998 -10.354 1.00 98.12 179 GLU A O 1
ATOM 1403 N N . ALA A 1 180 ? 17.537 0.663 -11.864 1.00 97.50 180 ALA A N 1
ATOM 1404 C CA . ALA A 1 180 ? 17.142 1.732 -10.952 1.00 97.50 180 ALA A CA 1
ATOM 1405 C C . ALA A 1 180 ? 15.686 1.584 -10.474 1.00 97.50 180 ALA A C 1
ATOM 1407 O O . ALA A 1 180 ? 15.418 1.731 -9.280 1.00 97.50 180 ALA A O 1
ATOM 1408 N N . GLU A 1 181 ? 14.759 1.242 -11.372 1.00 98.31 181 GLU A N 1
ATOM 1409 C CA . GLU A 1 181 ? 13.351 0.987 -11.045 1.00 98.31 181 GLU A CA 1
ATOM 1410 C C . GLU A 1 181 ? 13.193 -0.215 -10.111 1.00 98.31 181 GLU A C 1
ATOM 1412 O O . GLU A 1 181 ? 12.518 -0.122 -9.087 1.00 98.31 181 GLU A O 1
ATOM 1417 N N . ASN A 1 182 ? 13.868 -1.331 -10.401 1.00 97.50 182 ASN A N 1
ATOM 1418 C CA . ASN A 1 182 ? 13.849 -2.509 -9.533 1.00 97.50 18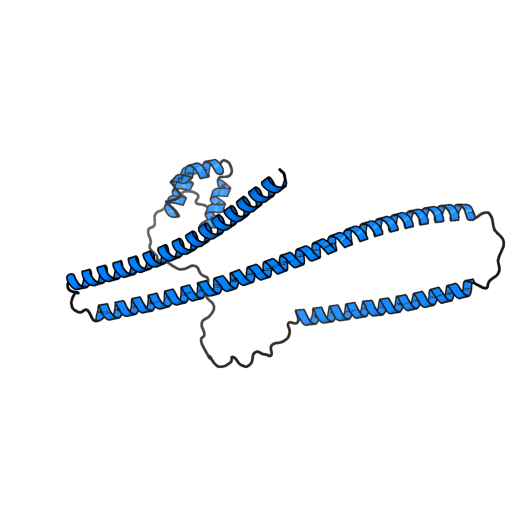2 ASN A CA 1
ATOM 1419 C C . ASN A 1 182 ? 14.383 -2.194 -8.134 1.00 97.50 182 ASN A C 1
ATOM 1421 O O . ASN A 1 182 ? 13.866 -2.689 -7.135 1.00 97.50 182 ASN A O 1
ATOM 1425 N N . GLU A 1 183 ? 15.431 -1.384 -8.049 1.00 98.44 183 GLU A N 1
ATOM 1426 C CA . GLU A 1 183 ? 15.998 -0.968 -6.776 1.00 98.44 183 GLU A CA 1
ATOM 1427 C C . GLU A 1 183 ? 15.056 -0.020 -6.009 1.00 98.44 183 GLU A C 1
ATOM 1429 O O . GLU A 1 183 ? 14.889 -0.165 -4.797 1.00 98.44 183 GLU A O 1
ATOM 1434 N N . ALA A 1 184 ? 14.372 0.900 -6.695 1.00 98.06 184 ALA A N 1
ATOM 1435 C CA . ALA A 1 184 ? 13.331 1.731 -6.090 1.00 98.06 184 ALA A CA 1
ATOM 1436 C C . ALA A 1 184 ? 12.161 0.884 -5.557 1.00 98.06 184 ALA A C 1
ATOM 1438 O O . ALA A 1 184 ? 11.749 1.060 -4.411 1.00 98.06 184 ALA A O 1
ATOM 1439 N N . LEU A 1 185 ? 11.692 -0.095 -6.336 1.00 98.25 185 LEU A N 1
ATOM 1440 C CA . LEU A 1 185 ? 10.642 -1.028 -5.920 1.00 98.25 185 LEU A CA 1
ATOM 1441 C C . LEU A 1 185 ? 11.064 -1.879 -4.717 1.00 98.25 185 LEU A C 1
ATOM 1443 O O . LEU A 1 185 ? 10.254 -2.115 -3.824 1.00 98.25 185 LEU A O 1
ATOM 1447 N N . ARG A 1 186 ? 12.331 -2.306 -4.638 1.00 98.06 186 ARG A N 1
ATOM 1448 C CA . ARG A 1 186 ? 12.852 -3.008 -3.452 1.00 98.06 186 ARG A CA 1
ATOM 1449 C C . ARG A 1 186 ? 12.817 -2.135 -2.203 1.00 98.06 186 ARG A C 1
ATOM 1451 O O . ARG A 1 186 ? 12.464 -2.633 -1.137 1.00 98.06 186 ARG A O 1
ATOM 1458 N N . ARG A 1 187 ? 13.158 -0.848 -2.322 1.00 98.19 187 ARG A N 1
ATOM 1459 C CA . ARG A 1 187 ? 13.061 0.099 -1.200 1.00 98.19 187 ARG A CA 1
ATOM 1460 C C . ARG A 1 187 ? 11.618 0.301 -0.766 1.00 98.19 187 ARG A C 1
ATOM 1462 O O . ARG A 1 187 ? 11.355 0.234 0.429 1.00 98.19 187 ARG A O 1
ATOM 1469 N N . GLN A 1 188 ? 10.703 0.481 -1.718 1.00 97.56 188 GLN A N 1
ATOM 1470 C CA . GLN A 1 188 ? 9.276 0.602 -1.424 1.00 97.56 188 GLN A CA 1
ATOM 1471 C C . GLN A 1 188 ? 8.758 -0.639 -0.694 1.00 97.56 188 GLN A C 1
ATOM 1473 O O . GLN A 1 188 ? 8.220 -0.522 0.400 1.00 97.56 188 GLN A O 1
ATOM 1478 N N . LYS A 1 189 ? 9.029 -1.831 -1.240 1.00 97.88 189 LYS A N 1
ATOM 1479 C CA . LYS A 1 189 ? 8.637 -3.102 -0.623 1.00 97.88 189 LYS A CA 1
ATOM 1480 C C . LYS A 1 189 ? 9.153 -3.227 0.809 1.00 97.88 189 LYS A C 1
ATOM 1482 O O . LYS A 1 189 ? 8.423 -3.692 1.673 1.00 97.88 189 LYS A O 1
ATOM 1487 N N . LYS A 1 190 ? 10.393 -2.801 1.065 1.00 98.25 190 LYS A N 1
ATOM 1488 C CA . LYS A 1 190 ? 10.965 -2.817 2.412 1.00 98.25 190 LYS A CA 1
ATOM 1489 C C . LYS A 1 190 ? 10.205 -1.893 3.371 1.00 98.25 190 LYS A C 1
ATOM 1491 O O . LYS A 1 190 ? 9.907 -2.309 4.481 1.00 98.25 190 LYS A O 1
ATOM 1496 N N . MET A 1 191 ? 9.865 -0.672 2.949 1.00 97.06 191 MET A N 1
ATOM 1497 C CA . MET A 1 191 ? 9.058 0.237 3.778 1.00 97.06 191 MET A CA 1
ATOM 1498 C C . MET A 1 191 ? 7.674 -0.346 4.083 1.00 97.06 191 MET A C 1
ATOM 1500 O O . MET A 1 191 ? 7.184 -0.220 5.205 1.00 97.06 191 MET A O 1
ATOM 1504 N N . ASP A 1 192 ? 7.057 -1.005 3.101 1.00 97.38 192 ASP A N 1
ATOM 1505 C CA . ASP A 1 192 ? 5.760 -1.657 3.279 1.00 97.38 192 ASP A CA 1
ATOM 1506 C C . ASP A 1 192 ? 5.869 -2.854 4.243 1.00 97.38 192 ASP A C 1
ATOM 1508 O O . ASP A 1 192 ? 5.025 -3.010 5.124 1.00 97.38 192 ASP A O 1
ATOM 1512 N N . GLU A 1 193 ? 6.926 -3.669 4.134 1.00 98.25 193 GLU A N 1
ATOM 1513 C CA . GLU A 1 193 ? 7.237 -4.762 5.071 1.00 98.25 193 GLU A CA 1
ATOM 1514 C C . GLU A 1 193 ? 7.431 -4.240 6.505 1.00 98.25 193 GLU A C 1
ATOM 1516 O O . GLU A 1 193 ? 6.775 -4.736 7.422 1.00 98.25 193 GLU A O 1
ATOM 1521 N N . ASP A 1 194 ? 8.235 -3.189 6.689 1.00 97.69 194 ASP A N 1
ATOM 1522 C CA . ASP A 1 194 ? 8.462 -2.554 7.995 1.00 97.69 194 ASP A CA 1
ATOM 1523 C C . ASP A 1 194 ? 7.141 -2.006 8.584 1.00 97.69 194 ASP A C 1
ATOM 1525 O O . ASP A 1 194 ? 6.856 -2.151 9.778 1.00 97.69 194 ASP A O 1
ATOM 1529 N N . THR A 1 195 ? 6.287 -1.417 7.738 1.00 98.00 195 THR A N 1
ATOM 1530 C CA . THR A 1 195 ? 4.961 -0.914 8.139 1.00 98.00 195 THR A CA 1
ATOM 1531 C C . THR A 1 195 ? 4.039 -2.054 8.569 1.00 98.00 195 THR A C 1
ATOM 1533 O O . THR A 1 195 ? 3.356 -1.949 9.592 1.00 98.00 195 THR A O 1
ATOM 1536 N N . LEU A 1 196 ? 4.022 -3.161 7.822 1.00 98.06 196 LEU A N 1
ATOM 1537 C CA . LEU A 1 196 ? 3.235 -4.345 8.165 1.00 98.06 196 LEU A CA 1
ATOM 1538 C C . LEU A 1 196 ? 3.686 -4.959 9.489 1.00 98.06 196 LEU A C 1
ATOM 1540 O O . LEU A 1 196 ? 2.837 -5.359 10.285 1.00 98.06 196 LEU A O 1
ATOM 1544 N N . ASP A 1 197 ? 4.988 -5.005 9.758 1.00 98.25 197 ASP A N 1
ATOM 1545 C CA . ASP A 1 197 ? 5.509 -5.517 11.024 1.00 98.25 197 ASP A CA 1
ATOM 1546 C C . ASP A 1 197 ? 5.124 -4.617 12.206 1.00 98.25 197 ASP A C 1
ATOM 1548 O O . ASP A 1 197 ? 4.695 -5.127 13.246 1.00 98.25 197 ASP A O 1
ATOM 1552 N N . HIS A 1 198 ? 5.143 -3.291 12.030 1.00 98.00 198 HIS A N 1
ATOM 1553 C CA . HIS A 1 198 ? 4.632 -2.364 13.043 1.00 98.00 198 HIS A CA 1
ATOM 1554 C C . HIS A 1 198 ? 3.130 -2.562 13.310 1.00 98.00 198 HIS A C 1
ATOM 1556 O O . HIS A 1 198 ? 2.697 -2.604 14.463 1.00 98.00 198 HIS A O 1
ATOM 1562 N N . LEU A 1 199 ? 2.322 -2.730 12.259 1.00 97.62 199 LEU A N 1
ATOM 1563 C CA . LEU A 1 199 ? 0.888 -2.997 12.401 1.00 97.62 199 LEU A CA 1
ATOM 1564 C C . LEU A 1 199 ? 0.618 -4.341 13.088 1.00 97.62 199 LEU A C 1
ATOM 1566 O O . LEU A 1 199 ? -0.255 -4.417 13.950 1.00 97.62 199 LEU A O 1
ATOM 1570 N N . ARG A 1 200 ? 1.382 -5.389 12.761 1.00 98.06 200 ARG A N 1
ATOM 1571 C CA . ARG A 1 200 ? 1.289 -6.701 13.421 1.00 98.06 200 ARG A CA 1
ATOM 1572 C C . ARG A 1 200 ? 1.631 -6.626 14.903 1.00 98.06 200 ARG A C 1
ATOM 1574 O O . ARG A 1 200 ? 0.963 -7.282 15.696 1.00 98.06 200 ARG A O 1
ATOM 1581 N N . GLU A 1 201 ? 2.652 -5.857 15.281 1.00 98.00 201 GLU A N 1
ATOM 1582 C CA . GLU A 1 201 ? 2.969 -5.622 16.695 1.00 98.00 201 GLU A CA 1
ATOM 1583 C C . GLU A 1 201 ? 1.802 -4.920 17.392 1.00 98.00 201 GLU A C 1
ATOM 1585 O O . GLU A 1 201 ? 1.317 -5.408 18.406 1.00 98.00 201 GLU A O 1
ATOM 1590 N N . ARG A 1 202 ? 1.251 -3.854 16.796 1.00 97.50 202 ARG A N 1
ATOM 1591 C CA . ARG A 1 202 ? 0.081 -3.164 17.359 1.00 97.50 202 ARG A CA 1
ATOM 1592 C C . ARG A 1 202 ? -1.122 -4.086 17.540 1.00 97.50 202 ARG A C 1
ATOM 1594 O O . ARG A 1 202 ? -1.791 -3.993 18.565 1.00 97.50 202 ARG A O 1
ATOM 1601 N N . ILE A 1 203 ? -1.403 -4.960 16.572 1.00 97.31 203 ILE A N 1
ATOM 1602 C CA . ILE A 1 203 ? -2.483 -5.951 16.684 1.00 97.31 203 ILE A CA 1
ATOM 1603 C C . ILE A 1 203 ? -2.211 -6.890 17.860 1.00 97.31 203 ILE A C 1
ATOM 1605 O O . ILE A 1 203 ? -3.077 -7.025 18.718 1.00 97.31 203 ILE A O 1
ATOM 1609 N N . ARG A 1 204 ? -0.996 -7.448 17.968 1.00 97.88 204 ARG A N 1
ATOM 1610 C CA . ARG A 1 204 ? -0.611 -8.305 19.102 1.00 97.88 204 ARG A CA 1
ATOM 1611 C C . ARG A 1 204 ? -0.769 -7.596 20.444 1.00 97.88 204 ARG A C 1
ATOM 1613 O O . ARG A 1 204 ? -1.289 -8.183 21.388 1.00 97.88 204 ARG A O 1
ATOM 1620 N N . GLU A 1 205 ? -0.365 -6.333 20.538 1.00 97.50 205 GLU A N 1
ATOM 1621 C CA . GLU A 1 205 ? -0.558 -5.551 21.759 1.00 97.50 205 GLU A CA 1
ATOM 1622 C C . GLU A 1 205 ? -2.043 -5.308 22.071 1.00 97.50 205 GLU A C 1
ATOM 1624 O O . GLU A 1 205 ? -2.433 -5.274 23.237 1.00 97.50 205 GLU A O 1
ATOM 1629 N N . HIS A 1 206 ? -2.881 -5.079 21.057 1.00 95.31 206 HIS A N 1
ATOM 1630 C CA . HIS A 1 206 ? -4.320 -4.908 21.250 1.00 95.31 206 HIS A CA 1
ATOM 1631 C C . HIS A 1 206 ? -4.988 -6.210 21.702 1.00 95.31 206 HIS A C 1
ATOM 1633 O O . HIS A 1 206 ? -5.749 -6.170 22.665 1.00 95.31 206 HIS A O 1
ATOM 1639 N N . GLU A 1 207 ? -4.650 -7.343 21.088 1.00 96.88 207 GLU A N 1
ATOM 1640 C CA . GLU A 1 207 ? -5.125 -8.671 21.495 1.00 96.88 207 GLU A CA 1
ATOM 1641 C C . GLU A 1 207 ? -4.701 -9.005 22.931 1.00 96.88 207 GLU A C 1
ATOM 1643 O O . GLU A 1 207 ? -5.484 -9.538 23.714 1.00 96.88 207 GLU A O 1
ATOM 1648 N N . GLU A 1 208 ? -3.471 -8.655 23.316 1.00 97.50 208 GLU A N 1
ATOM 1649 C CA . GLU A 1 208 ? -2.987 -8.858 24.681 1.00 97.50 208 GLU A CA 1
ATOM 1650 C C . GLU A 1 208 ? -3.759 -8.006 25.694 1.00 97.50 208 GLU A C 1
ATOM 1652 O O . GLU A 1 208 ? -4.205 -8.519 26.721 1.00 97.50 208 GLU A O 1
ATOM 1657 N N . ARG A 1 209 ? -3.992 -6.724 25.388 1.00 95.94 209 ARG A N 1
ATOM 1658 C CA . ARG A 1 209 ? -4.824 -5.852 26.232 1.00 95.94 209 ARG A CA 1
ATOM 1659 C C . ARG A 1 209 ? -6.258 -6.366 26.328 1.00 95.94 209 ARG A C 1
ATOM 1661 O O . ARG A 1 209 ? -6.840 -6.323 27.405 1.00 95.94 209 ARG A O 1
ATOM 1668 N N . GLU A 1 210 ? -6.826 -6.861 25.233 1.00 95.75 210 GLU A N 1
ATOM 1669 C CA . GLU A 1 210 ? -8.168 -7.446 25.222 1.00 95.75 210 GLU A CA 1
ATOM 1670 C C . GLU A 1 210 ? -8.241 -8.686 26.118 1.00 95.75 210 GLU A C 1
ATOM 1672 O O . GLU A 1 210 ? -9.133 -8.773 26.961 1.00 95.75 210 GLU A O 1
ATOM 1677 N N . ARG A 1 211 ? -7.263 -9.599 26.028 1.00 95.56 211 ARG A N 1
ATOM 1678 C CA . ARG A 1 211 ? -7.173 -10.759 26.929 1.00 95.56 211 ARG A CA 1
ATOM 1679 C C . ARG A 1 211 ? -7.081 -10.347 28.394 1.00 95.56 211 ARG A C 1
ATOM 1681 O O . ARG A 1 211 ? -7.821 -10.884 29.214 1.00 95.56 211 ARG A O 1
ATOM 1688 N N . GLN A 1 212 ? -6.228 -9.375 28.713 1.00 96.06 212 GLN A N 1
ATOM 1689 C CA . GLN A 1 212 ? -6.081 -8.857 30.077 1.00 96.06 212 GLN A CA 1
ATOM 1690 C C . GLN A 1 212 ? -7.379 -8.226 30.594 1.00 96.06 212 GLN A C 1
ATOM 1692 O O . GLN A 1 212 ? -7.760 -8.430 31.747 1.00 96.06 212 GLN A O 1
ATOM 1697 N N . LEU A 1 213 ? -8.092 -7.482 29.743 1.00 93.19 213 LEU A N 1
ATOM 1698 C CA . LEU A 1 213 ? -9.390 -6.914 30.094 1.00 93.19 213 LEU A CA 1
ATOM 1699 C C . LEU A 1 213 ? -10.421 -8.013 30.352 1.00 93.19 213 LEU A C 1
ATOM 1701 O O . LEU A 1 213 ? -11.090 -7.964 31.382 1.00 93.19 213 LEU A O 1
ATOM 1705 N N . LEU A 1 214 ? -10.511 -9.019 29.480 1.00 92.38 214 LEU A N 1
ATOM 1706 C CA . LEU A 1 214 ? -11.413 -10.158 29.658 1.00 92.38 214 LEU A CA 1
ATOM 1707 C C . LEU A 1 214 ? -11.123 -10.916 30.959 1.00 92.38 214 LEU A C 1
ATOM 1709 O O . LEU A 1 214 ? -12.057 -11.235 31.692 1.00 92.38 214 LEU A O 1
ATOM 1713 N N . GLU A 1 215 ? -9.850 -11.144 31.287 1.00 92.81 215 GLU A N 1
ATOM 1714 C CA . GLU A 1 215 ? -9.449 -11.758 32.556 1.00 92.81 215 GLU A CA 1
ATOM 1715 C C . GLU A 1 215 ? -9.849 -10.883 33.754 1.00 92.81 215 GLU A C 1
ATOM 1717 O O . GLU A 1 215 ? -10.470 -11.371 34.697 1.00 92.81 215 GLU A O 1
ATOM 1722 N N . SER A 1 216 ? -9.589 -9.573 33.697 1.00 89.19 216 SER A N 1
ATOM 1723 C CA . SER A 1 216 ? -9.967 -8.645 34.771 1.00 89.19 216 SER A CA 1
ATOM 1724 C C . SER A 1 216 ? -11.484 -8.572 34.993 1.00 89.19 216 SER A C 1
ATOM 1726 O O . SER A 1 216 ? -11.945 -8.501 36.134 1.00 89.19 216 SER A O 1
ATOM 1728 N N . VAL A 1 217 ? -12.273 -8.629 33.914 1.00 85.25 217 VAL A N 1
ATOM 1729 C CA . VAL A 1 217 ? -13.739 -8.665 33.969 1.00 85.25 217 VAL A CA 1
ATOM 1730 C C . VAL A 1 217 ? -14.209 -9.995 34.549 1.00 85.25 217 VAL A C 1
ATOM 1732 O O . VAL A 1 217 ? -15.095 -9.993 35.401 1.00 85.25 217 VAL A O 1
ATOM 1735 N N . ALA A 1 218 ? -13.599 -11.115 34.154 1.00 82.94 218 ALA A N 1
ATOM 1736 C CA . ALA A 1 218 ? -13.921 -12.429 34.700 1.00 82.94 218 ALA A CA 1
ATOM 1737 C C . ALA A 1 218 ? -13.648 -12.502 36.212 1.00 82.94 218 ALA A C 1
ATOM 1739 O O . ALA A 1 218 ? -14.515 -12.953 36.958 1.00 82.94 218 ALA A O 1
ATOM 1740 N N . VAL A 1 219 ? -12.501 -11.994 36.680 1.00 82.00 219 VAL A N 1
ATOM 1741 C CA . VAL A 1 219 ? -12.166 -11.926 38.116 1.00 82.00 219 VAL A CA 1
ATOM 1742 C C . VAL A 1 219 ? -13.186 -11.076 38.875 1.00 82.00 219 VAL A C 1
ATOM 1744 O O . VAL A 1 219 ? -13.779 -11.546 39.843 1.00 82.00 219 VAL A O 1
ATOM 1747 N N . ARG A 1 220 ? -13.480 -9.859 38.399 1.00 72.69 220 ARG A N 1
ATOM 1748 C CA . ARG A 1 220 ? -14.476 -8.982 39.041 1.00 72.69 220 ARG A CA 1
ATOM 1749 C C . ARG A 1 220 ? -15.886 -9.571 39.024 1.00 72.69 220 ARG A C 1
ATOM 1751 O O . ARG A 1 220 ? -16.633 -9.374 39.976 1.00 72.69 220 ARG A O 1
ATOM 1758 N N . SER A 1 221 ? -16.250 -10.316 37.980 1.00 67.44 221 SER A N 1
ATOM 1759 C CA . SER A 1 221 ? -17.536 -11.017 37.905 1.00 67.44 221 SER A CA 1
ATOM 1760 C C . SER A 1 221 ? -17.646 -12.167 38.911 1.00 67.44 221 SER A C 1
ATOM 1762 O O . SER A 1 221 ? -18.762 -12.515 39.288 1.00 67.44 221 SER A O 1
ATOM 1764 N N . LEU A 1 222 ? -16.526 -12.764 39.332 1.00 61.72 222 LEU A N 1
ATOM 1765 C CA . LEU A 1 222 ? -16.491 -13.786 40.385 1.00 61.72 222 LEU A CA 1
ATOM 1766 C C . LEU A 1 222 ? -16.503 -13.163 41.792 1.00 61.72 222 LEU A C 1
ATOM 1768 O O . LEU A 1 222 ? -17.046 -13.762 42.717 1.00 61.72 222 LEU A O 1
ATOM 1772 N N . GLU A 1 223 ? -15.932 -11.966 41.955 1.00 62.19 223 GLU A N 1
ATOM 1773 C CA . GLU A 1 223 ? -15.900 -11.221 43.224 1.00 62.19 223 GLU A CA 1
ATOM 1774 C C . GLU A 1 223 ? -17.215 -10.481 43.527 1.00 62.19 223 GLU A C 1
ATOM 1776 O O . GLU A 1 223 ? -17.583 -10.322 44.693 1.00 62.19 223 GLU A O 1
ATOM 1781 N N . ALA A 1 224 ? -17.954 -10.059 42.497 1.00 57.94 224 ALA A N 1
ATOM 1782 C CA . ALA A 1 224 ? -19.250 -9.399 42.625 1.00 57.94 224 ALA A CA 1
ATOM 1783 C C . ALA A 1 224 ? -20.361 -10.401 42.997 1.00 57.94 224 ALA A C 1
ATOM 1785 O O . ALA A 1 224 ? -21.277 -10.678 42.229 1.00 57.94 224 ALA A O 1
ATOM 1786 N N . GLY A 1 225 ? -20.314 -10.926 44.224 1.00 56.94 225 GLY A N 1
ATOM 1787 C CA . GLY A 1 225 ? -21.417 -11.674 44.840 1.00 56.94 225 GLY A CA 1
ATOM 1788 C C . GLY A 1 225 ? -22.637 -10.805 45.182 1.00 56.94 225 GLY A C 1
ATOM 1789 O O . GLY A 1 225 ? -23.609 -11.295 45.752 1.00 56.94 225 GLY A O 1
ATOM 1790 N N . SER A 1 226 ? -22.601 -9.507 44.874 1.00 65.44 226 SER A N 1
ATOM 1791 C CA . SER A 1 226 ? -23.712 -8.568 45.024 1.00 65.44 226 SER A CA 1
ATOM 1792 C C . SER A 1 226 ? -23.816 -7.728 43.749 1.00 65.44 226 SER A C 1
ATOM 1794 O O . SER A 1 226 ? -22.791 -7.208 43.305 1.00 65.44 226 SER A O 1
ATOM 1796 N N . PRO A 1 227 ? -25.005 -7.608 43.129 1.00 65.31 227 PRO A N 1
ATOM 1797 C CA . PRO A 1 227 ? -25.174 -6.752 41.963 1.00 65.31 227 PRO A CA 1
ATOM 1798 C C . PRO A 1 227 ? -24.788 -5.316 42.336 1.00 65.31 227 PRO A C 1
ATOM 1800 O O . PRO A 1 227 ? -25.226 -4.810 43.371 1.00 65.31 227 PRO A O 1
ATOM 1803 N N . LEU A 1 228 ? -23.937 -4.693 41.514 1.00 63.50 228 LEU A N 1
ATOM 1804 C CA . LEU A 1 228 ? -23.568 -3.279 41.633 1.00 63.50 228 LEU A CA 1
ATOM 1805 C C . LEU A 1 228 ? -24.838 -2.436 41.789 1.00 63.50 228 LEU A C 1
ATOM 1807 O O . LEU A 1 228 ? -25.815 -2.640 41.064 1.00 63.50 228 LEU A O 1
ATOM 1811 N N . HIS A 1 229 ? -24.825 -1.499 42.735 1.00 75.31 229 HIS A N 1
ATOM 1812 C CA . HIS A 1 229 ? -25.934 -0.569 42.909 1.00 75.31 229 HIS A CA 1
ATOM 1813 C C . HIS A 1 229 ? -26.077 0.276 41.632 1.00 75.31 229 HIS A C 1
ATOM 1815 O O . HIS A 1 229 ? -25.075 0.716 41.072 1.00 75.31 229 HIS A O 1
ATOM 1821 N N . GLU A 1 230 ? -27.305 0.528 41.176 1.00 80.38 230 GLU A N 1
ATOM 1822 C CA . GLU A 1 230 ? -27.607 1.183 39.888 1.00 80.38 230 GLU A CA 1
ATOM 1823 C C . GLU A 1 230 ? -26.809 2.486 39.682 1.00 80.38 230 GLU A C 1
ATOM 1825 O O . GLU A 1 230 ? -26.149 2.658 38.661 1.00 80.38 230 GLU A O 1
ATOM 1830 N N . ASN A 1 231 ? -26.717 3.318 40.724 1.00 79.62 231 ASN A N 1
ATOM 1831 C CA . ASN A 1 231 ? -25.901 4.541 40.731 1.00 79.62 231 ASN A CA 1
ATOM 1832 C C . ASN A 1 231 ? -24.397 4.326 40.442 1.00 79.62 231 ASN A C 1
ATOM 1834 O O . ASN A 1 231 ? -23.761 5.183 39.834 1.00 79.62 231 ASN A O 1
ATOM 1838 N N . GLU A 1 232 ? -23.797 3.224 40.900 1.00 81.56 232 GLU A N 1
ATOM 1839 C CA . GLU A 1 232 ? -22.377 2.925 40.650 1.00 81.56 232 GLU A CA 1
ATOM 1840 C C . GLU A 1 232 ? -22.163 2.485 39.199 1.00 81.56 232 GLU A C 1
ATOM 1842 O O . GLU A 1 232 ? -21.181 2.871 38.565 1.00 81.56 232 GLU A O 1
ATOM 1847 N N . PHE A 1 233 ? -23.110 1.723 38.645 1.00 81.81 233 PHE A N 1
ATOM 1848 C CA . PHE A 1 233 ? -23.093 1.318 37.243 1.00 81.81 233 PHE A CA 1
ATOM 1849 C C . PHE A 1 233 ? -23.287 2.517 36.302 1.00 81.81 233 PHE A C 1
ATOM 1851 O O . PHE A 1 233 ? -22.529 2.679 35.343 1.00 81.81 233 PHE A O 1
ATOM 1858 N N . GLU A 1 234 ? -24.234 3.403 36.614 1.00 87.75 234 GLU A N 1
ATOM 1859 C CA . GLU A 1 234 ? -24.433 4.664 35.89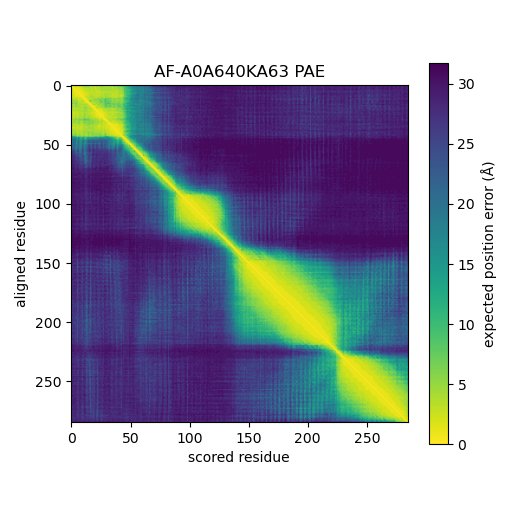3 1.00 87.75 234 GLU A CA 1
ATOM 1860 C C . GLU A 1 234 ? -23.184 5.553 35.938 1.00 87.75 234 GLU A C 1
ATOM 1862 O O . GLU A 1 234 ? -22.788 6.128 34.921 1.00 87.75 234 GLU A O 1
ATOM 1867 N N . GLU A 1 235 ? -22.511 5.634 37.089 1.00 90.12 235 GLU A N 1
ATOM 1868 C CA . GLU A 1 235 ? -21.276 6.404 37.232 1.00 90.12 235 GLU A CA 1
ATOM 1869 C C . GLU A 1 235 ? -20.144 5.834 36.363 1.00 90.12 235 GLU A C 1
ATOM 1871 O O . GLU A 1 235 ? -19.444 6.602 35.696 1.00 90.12 235 GLU A O 1
ATOM 1876 N N . ILE A 1 236 ? -19.994 4.505 36.305 1.00 88.75 236 ILE A N 1
ATOM 1877 C CA . ILE A 1 236 ? -19.016 3.829 35.437 1.00 88.75 236 ILE A CA 1
ATOM 1878 C C . ILE A 1 236 ? -19.314 4.111 33.962 1.00 88.75 236 ILE A C 1
ATOM 1880 O O . ILE A 1 236 ? -18.402 4.474 33.214 1.00 88.75 236 ILE A O 1
ATOM 1884 N N . ILE A 1 237 ? -20.578 4.001 33.538 1.00 90.88 237 ILE A N 1
ATOM 1885 C CA . ILE A 1 237 ? -20.985 4.322 32.162 1.00 90.88 237 ILE A CA 1
ATOM 1886 C C . ILE A 1 237 ? -20.649 5.777 31.846 1.00 90.88 237 ILE A C 1
ATOM 1888 O O . ILE A 1 237 ? -20.009 6.057 30.831 1.00 90.88 237 ILE A O 1
ATOM 1892 N N . ARG A 1 238 ? -21.007 6.703 32.738 1.00 93.94 238 ARG A N 1
ATOM 1893 C CA . ARG A 1 238 ? -20.745 8.130 32.552 1.00 93.94 238 ARG A CA 1
ATOM 1894 C C . ARG A 1 238 ? -19.247 8.425 32.472 1.00 93.94 238 ARG A C 1
ATOM 1896 O O . ARG A 1 238 ? -18.832 9.283 31.700 1.00 93.94 238 ARG A O 1
ATOM 1903 N N . GLN A 1 239 ? -18.418 7.750 33.268 1.00 94.25 239 GLN A N 1
ATOM 1904 C CA . GLN A 1 239 ? -16.958 7.888 33.193 1.00 94.25 239 GLN A CA 1
ATOM 1905 C C . GLN A 1 239 ? -16.391 7.321 31.888 1.00 94.25 239 GLN A C 1
ATOM 1907 O O . GLN A 1 239 ? -15.534 7.956 31.275 1.00 94.25 239 GLN A O 1
ATOM 1912 N N . SER A 1 240 ? -16.890 6.168 31.440 1.00 93.38 240 SER A N 1
ATOM 1913 C CA . SER A 1 240 ? -16.490 5.556 30.172 1.00 93.38 240 SER A CA 1
ATOM 1914 C C . SER A 1 240 ? -16.848 6.446 28.980 1.00 93.38 240 SER A C 1
ATOM 1916 O O . SER A 1 240 ? -15.984 6.730 28.150 1.00 93.38 240 SER A O 1
ATOM 1918 N N . GLN A 1 241 ? -18.075 6.972 28.946 1.00 94.81 241 GLN A N 1
ATOM 1919 C CA . GLN A 1 241 ? -18.535 7.910 27.921 1.00 94.81 241 GLN A CA 1
ATOM 1920 C C . GLN A 1 241 ? -17.648 9.156 27.867 1.00 94.81 241 GLN A C 1
ATOM 1922 O O . GLN A 1 241 ? -17.103 9.457 26.810 1.00 94.81 241 GLN A O 1
ATOM 1927 N N . ARG A 1 242 ? -17.381 9.796 29.014 1.00 95.94 242 ARG A N 1
ATOM 1928 C CA . ARG A 1 242 ? -16.465 10.949 29.085 1.00 95.94 242 ARG A CA 1
ATOM 1929 C C . ARG A 1 242 ? -15.062 10.628 28.584 1.00 95.94 242 ARG A C 1
ATOM 1931 O O . ARG A 1 242 ? -14.432 11.469 27.953 1.00 95.94 242 ARG A O 1
ATOM 1938 N N . HIS A 1 243 ? -14.544 9.438 28.888 1.00 96.50 243 HIS A N 1
ATOM 1939 C CA . HIS A 1 243 ? -13.214 9.040 28.433 1.00 96.50 243 HIS A CA 1
ATOM 1940 C C . HIS A 1 243 ? -13.164 8.886 26.908 1.00 96.50 243 HIS A C 1
ATOM 1942 O O . HIS A 1 243 ? -12.216 9.346 26.272 1.00 96.50 243 HIS A O 1
ATOM 1948 N N . ILE A 1 244 ? -14.199 8.276 26.327 1.00 93.62 244 ILE A N 1
ATOM 1949 C CA . ILE A 1 244 ? -14.337 8.098 24.880 1.00 93.62 244 ILE A CA 1
ATOM 1950 C C . ILE A 1 244 ? -14.504 9.456 24.187 1.00 93.62 244 ILE A C 1
ATOM 1952 O O . ILE A 1 244 ? -13.797 9.733 23.219 1.00 93.62 244 ILE A O 1
ATOM 1956 N N . GLU A 1 245 ? -15.381 10.318 24.703 1.00 96.19 245 GLU A N 1
ATOM 1957 C CA . GLU A 1 245 ? -15.593 11.682 24.205 1.00 96.19 245 GLU A CA 1
ATOM 1958 C C . GLU A 1 245 ? -14.290 12.483 24.229 1.00 96.19 245 GLU A C 1
ATOM 1960 O O . GLU A 1 245 ? -13.845 12.950 23.184 1.00 96.19 245 GLU A O 1
ATOM 1965 N N . ALA A 1 246 ? -13.600 12.537 25.372 1.00 95.31 246 ALA A N 1
ATOM 1966 C CA . ALA A 1 246 ? -12.337 13.262 25.503 1.00 95.31 246 ALA A CA 1
ATOM 1967 C C . ALA A 1 246 ? -11.240 12.723 24.567 1.00 95.31 246 ALA A C 1
ATOM 1969 O O . ALA A 1 246 ? -10.435 13.490 24.029 1.00 95.31 246 ALA A O 1
ATOM 1970 N N . PHE A 1 247 ? -11.189 11.403 24.353 1.00 97.06 247 PHE A N 1
ATOM 1971 C CA . PHE A 1 247 ? -10.252 10.793 23.411 1.00 97.06 247 PHE A CA 1
ATOM 1972 C C . PHE A 1 247 ? -10.523 11.248 21.973 1.00 97.06 247 PHE A C 1
ATOM 1974 O O . PHE A 1 247 ? -9.592 11.659 21.269 1.00 97.06 247 PHE A O 1
ATOM 1981 N N . TYR A 1 248 ? -11.783 11.197 21.535 1.00 95.31 248 TYR A N 1
ATOM 1982 C CA . TYR A 1 248 ? -12.151 11.606 20.184 1.00 95.31 248 TYR A CA 1
ATOM 1983 C C . TYR A 1 248 ? -12.052 13.117 19.991 1.00 95.31 248 TYR A C 1
ATOM 1985 O O . TYR A 1 248 ? -11.512 13.535 18.972 1.00 95.31 248 TYR A O 1
ATOM 1993 N N . GLU A 1 249 ? -12.443 13.935 20.967 1.00 96.75 249 GLU A N 1
ATOM 1994 C CA . GLU A 1 249 ? -12.227 15.385 20.937 1.00 96.75 249 GLU A CA 1
ATOM 1995 C C . GLU A 1 249 ? -10.747 15.717 20.752 1.00 96.75 249 GLU A C 1
ATOM 1997 O O . GLU A 1 249 ? -10.386 16.471 19.850 1.00 96.75 249 GLU A O 1
ATOM 2002 N N . LYS A 1 250 ? -9.858 15.089 21.532 1.00 96.69 250 LYS A N 1
ATOM 2003 C CA . LYS A 1 250 ? -8.412 15.295 21.391 1.00 96.69 250 LYS A CA 1
ATOM 2004 C C . LYS A 1 250 ? -7.910 14.904 20.002 1.00 96.69 250 LYS A C 1
ATOM 2006 O O . LYS A 1 250 ? -7.091 15.620 19.425 1.00 96.69 250 LYS A O 1
ATOM 2011 N N . LYS A 1 251 ? -8.385 13.778 19.462 1.00 96.06 251 LYS A N 1
ATOM 2012 C CA . LYS A 1 251 ? -7.997 13.305 18.127 1.00 96.06 251 LYS A CA 1
ATOM 2013 C C . LYS A 1 251 ? -8.487 14.250 17.027 1.00 96.06 251 LYS A C 1
ATOM 2015 O O . LYS A 1 251 ? -7.706 14.595 16.144 1.00 96.06 251 LYS A O 1
ATOM 2020 N N . MET A 1 252 ? -9.739 14.698 17.108 1.00 95.50 252 MET A N 1
ATOM 2021 C CA . MET A 1 252 ? -10.326 15.644 16.158 1.00 95.50 252 MET A CA 1
ATOM 2022 C C . MET A 1 252 ? -9.623 17.002 16.218 1.00 95.50 252 MET A C 1
ATOM 2024 O O . MET A 1 252 ? -9.277 17.544 15.173 1.00 95.50 252 MET A O 1
ATOM 2028 N N . CYS A 1 253 ? -9.315 17.511 17.415 1.00 95.81 253 CYS A N 1
ATOM 2029 C CA . CYS A 1 253 ? -8.526 18.733 17.587 1.00 95.81 253 CYS A CA 1
ATOM 2030 C C . CYS A 1 253 ? -7.117 18.606 16.991 1.00 95.81 253 CYS A C 1
ATOM 2032 O O . CYS A 1 253 ? -6.637 19.545 16.362 1.00 95.81 253 CYS A O 1
ATOM 2034 N N . GLY A 1 254 ? -6.463 17.450 17.150 1.00 96.25 254 GLY A N 1
ATOM 2035 C CA . GLY A 1 254 ? -5.165 17.182 16.524 1.00 96.25 254 GLY A CA 1
ATOM 2036 C C . GLY A 1 254 ? -5.236 17.223 14.996 1.00 96.25 254 GLY A C 1
ATOM 2037 O O . GLY A 1 254 ? -4.470 17.947 14.367 1.00 96.25 254 GLY A O 1
ATOM 2038 N N . MET A 1 255 ? -6.206 16.515 14.409 1.00 95.00 255 MET A N 1
ATOM 2039 C CA . MET A 1 255 ? -6.420 16.512 12.956 1.00 95.00 255 MET A CA 1
ATOM 2040 C C . MET A 1 255 ? -6.757 17.906 12.414 1.00 95.00 255 MET A C 1
ATOM 2042 O O . MET A 1 255 ? -6.234 18.306 11.376 1.00 95.00 255 MET A O 1
ATOM 2046 N N . GLN A 1 256 ? -7.598 18.662 13.123 1.00 96.75 256 GLN A N 1
ATOM 2047 C CA . GLN A 1 256 ? -7.939 20.031 12.750 1.00 96.75 256 GLN A CA 1
ATOM 2048 C C . GLN A 1 256 ? -6.700 20.935 12.767 1.00 96.75 256 GLN A C 1
ATOM 2050 O O . GLN A 1 256 ? -6.474 21.668 11.811 1.00 96.75 256 GLN A O 1
ATOM 2055 N N . ALA A 1 257 ? -5.861 20.840 13.803 1.00 95.75 257 ALA A N 1
ATOM 2056 C CA . ALA A 1 257 ? -4.647 21.644 13.913 1.00 95.75 257 ALA A CA 1
ATOM 2057 C C . ALA A 1 257 ? -3.636 21.348 12.793 1.00 95.75 257 ALA A C 1
ATOM 2059 O O . ALA A 1 257 ? -3.023 22.274 12.265 1.00 95.75 257 ALA A O 1
ATOM 2060 N N . GLU A 1 258 ? -3.468 20.080 12.408 1.00 97.31 258 GLU A N 1
ATOM 2061 C CA . GLU A 1 258 ? -2.644 19.710 11.248 1.00 97.31 258 GLU A CA 1
ATOM 2062 C C . GLU A 1 258 ? -3.203 20.327 9.963 1.00 97.31 258 GLU A C 1
ATOM 2064 O O . GLU A 1 258 ? -2.473 20.942 9.186 1.00 97.31 258 GLU A O 1
ATOM 2069 N N . MET A 1 259 ? -4.516 20.223 9.759 1.00 97.00 259 MET A N 1
ATOM 2070 C CA . MET A 1 259 ? -5.179 20.778 8.585 1.00 97.00 259 MET A CA 1
ATOM 2071 C C . MET A 1 259 ? -5.043 22.310 8.517 1.00 97.00 259 MET A C 1
ATOM 2073 O O . MET A 1 259 ? -4.714 22.859 7.463 1.00 97.00 259 MET A O 1
ATOM 2077 N N . ASP A 1 260 ? -5.211 23.001 9.643 1.00 97.31 260 ASP A N 1
ATOM 2078 C CA . ASP A 1 260 ? -5.047 24.453 9.745 1.00 97.31 260 ASP A CA 1
ATOM 2079 C C . ASP A 1 260 ? -3.600 24.882 9.446 1.00 97.31 260 ASP A C 1
ATOM 2081 O O . ASP A 1 260 ? -3.378 25.905 8.790 1.00 97.31 260 ASP A O 1
ATOM 2085 N N . GLN A 1 261 ? -2.602 24.087 9.853 1.00 96.88 261 GLN A N 1
ATOM 2086 C CA . GLN A 1 261 ? -1.199 24.322 9.493 1.00 96.88 261 GLN A CA 1
ATOM 2087 C C . GLN A 1 261 ? -0.982 24.231 7.979 1.00 96.88 261 GLN A C 1
ATOM 2089 O O . GLN A 1 261 ? -0.348 25.120 7.404 1.00 96.88 261 GLN A O 1
ATOM 2094 N N . PHE A 1 262 ? -1.543 23.211 7.319 1.00 97.31 262 PHE A N 1
ATOM 2095 C CA . PHE A 1 262 ? -1.457 23.077 5.863 1.00 97.31 262 PHE A CA 1
ATOM 2096 C C . PHE A 1 262 ? -2.097 24.264 5.140 1.00 97.31 262 PHE A C 1
ATOM 2098 O O . PHE A 1 262 ? -1.477 24.833 4.238 1.00 97.31 262 PHE A O 1
ATOM 2105 N N . TYR A 1 263 ? -3.299 24.680 5.546 1.00 96.56 263 TYR A N 1
ATOM 2106 C CA . TYR A 1 263 ? -3.973 25.823 4.925 1.00 96.56 263 TYR A CA 1
ATOM 2107 C C . TYR A 1 263 ? -3.237 27.141 5.165 1.00 96.56 263 TYR A C 1
ATOM 2109 O O . TYR A 1 263 ? -3.117 27.952 4.245 1.00 96.56 263 TYR A O 1
ATOM 2117 N N . THR A 1 264 ? -2.688 27.340 6.363 1.00 96.81 264 THR A N 1
ATOM 2118 C CA . THR A 1 264 ? -1.877 28.524 6.680 1.00 96.81 264 THR A CA 1
ATOM 2119 C C . THR A 1 264 ? -0.626 28.576 5.804 1.00 96.81 264 THR A C 1
ATOM 2121 O O . THR A 1 264 ? -0.328 29.613 5.211 1.00 96.81 264 THR A O 1
ATOM 2124 N N . HIS A 1 265 ? 0.075 27.447 5.659 1.00 97.00 265 HIS A N 1
ATOM 2125 C CA . HIS A 1 265 ? 1.255 27.351 4.803 1.00 97.00 265 HIS A CA 1
ATOM 2126 C C . HIS A 1 265 ? 0.923 27.600 3.324 1.00 97.00 265 HIS A C 1
ATOM 2128 O O . HIS A 1 265 ? 1.604 28.380 2.657 1.00 97.00 265 HIS A O 1
ATOM 2134 N N . ALA A 1 266 ? -0.150 26.988 2.816 1.00 96.81 266 ALA A N 1
ATOM 2135 C CA . ALA A 1 266 ? -0.593 27.180 1.439 1.00 96.81 266 ALA A CA 1
ATOM 2136 C C . ALA A 1 266 ? -0.977 28.643 1.159 1.00 96.81 266 ALA A C 1
ATOM 2138 O O . ALA A 1 266 ? -0.559 29.201 0.146 1.00 96.81 266 ALA A O 1
ATOM 2139 N N . SER A 1 267 ? -1.714 29.281 2.074 1.00 96.88 267 SER A N 1
ATOM 2140 C CA . SER A 1 267 ? -2.087 30.696 1.975 1.00 96.88 267 SER A CA 1
ATOM 2141 C C . SER A 1 267 ? -0.856 31.605 1.926 1.00 96.88 267 SER A C 1
ATOM 2143 O O . SER A 1 267 ? -0.767 32.466 1.053 1.00 96.88 267 SER A O 1
ATOM 2145 N N . ALA A 1 268 ? 0.141 31.362 2.784 1.00 96.50 268 ALA A N 1
ATOM 2146 C CA . ALA A 1 268 ? 1.395 32.116 2.773 1.00 96.50 268 ALA A CA 1
ATOM 2147 C C . ALA A 1 268 ? 2.150 31.972 1.439 1.00 96.50 268 ALA A C 1
ATOM 2149 O O . ALA A 1 268 ? 2.615 32.963 0.882 1.00 96.50 268 ALA A O 1
ATOM 2150 N N . CYS A 1 269 ? 2.217 30.756 0.887 1.00 96.06 269 CYS A N 1
ATOM 2151 C CA . CYS A 1 269 ? 2.869 30.512 -0.400 1.00 96.06 269 CYS A CA 1
ATOM 2152 C C . CYS A 1 269 ? 2.137 31.208 -1.561 1.00 96.06 269 CYS A C 1
ATOM 2154 O O . CYS A 1 269 ? 2.771 31.758 -2.462 1.00 96.06 269 CYS A O 1
ATOM 2156 N N . ILE A 1 270 ? 0.800 31.224 -1.540 1.00 96.25 270 ILE A N 1
ATOM 2157 C CA . ILE A 1 270 ? -0.002 31.961 -2.527 1.00 96.25 270 ILE A CA 1
ATOM 2158 C C . ILE A 1 270 ? 0.271 33.465 -2.413 1.00 96.25 270 ILE A C 1
ATOM 2160 O O . ILE A 1 270 ? 0.578 34.095 -3.422 1.00 96.25 270 ILE A O 1
ATOM 2164 N N . GLN A 1 271 ? 0.245 34.017 -1.197 1.00 96.00 271 GLN A N 1
ATOM 2165 C CA . GLN A 1 271 ? 0.531 35.434 -0.957 1.00 96.00 271 GLN A CA 1
ATOM 2166 C C . GLN A 1 271 ? 1.928 35.827 -1.446 1.00 96.00 271 GLN A C 1
ATOM 2168 O O . GLN A 1 271 ? 2.073 36.844 -2.118 1.00 96.00 271 GLN A O 1
ATOM 2173 N N . GLU A 1 272 ? 2.950 35.011 -1.180 1.00 95.81 272 GLU A N 1
ATOM 2174 C CA . GLU A 1 272 ? 4.311 35.250 -1.671 1.00 95.81 272 GLU A CA 1
ATOM 2175 C C . GLU A 1 272 ? 4.348 35.308 -3.206 1.00 95.81 272 GLU A C 1
ATOM 2177 O O . GLU A 1 272 ? 4.890 36.251 -3.787 1.00 95.81 272 GLU A O 1
ATOM 2182 N N . LYS A 1 273 ? 3.685 34.366 -3.887 1.00 95.50 273 LYS A N 1
ATOM 2183 C CA . LYS A 1 273 ? 3.585 34.377 -5.354 1.00 95.50 273 LYS A CA 1
ATOM 2184 C C . LYS A 1 273 ? 2.860 35.619 -5.871 1.00 95.50 273 LYS A C 1
ATOM 2186 O O . LYS A 1 273 ? 3.334 36.219 -6.835 1.00 95.50 273 LYS A O 1
ATOM 2191 N N . ASP A 1 274 ? 1.769 36.030 -5.231 1.00 96.31 274 ASP A N 1
ATOM 2192 C CA . ASP A 1 274 ? 1.034 37.243 -5.602 1.00 96.31 274 ASP A CA 1
ATOM 2193 C C . ASP A 1 274 ? 1.902 38.497 -5.433 1.00 96.31 274 ASP A C 1
ATOM 2195 O O . ASP A 1 274 ? 1.946 39.335 -6.336 1.00 96.31 274 ASP A O 1
ATOM 2199 N N . THR A 1 275 ? 2.682 38.592 -4.347 1.00 96.31 275 THR A N 1
ATOM 2200 C CA . THR A 1 275 ? 3.622 39.711 -4.157 1.00 96.31 275 THR A CA 1
ATOM 2201 C C . THR A 1 275 ? 4.689 39.770 -5.248 1.00 96.31 275 THR A C 1
ATOM 2203 O O . THR A 1 275 ? 4.965 40.847 -5.778 1.00 96.31 275 THR A O 1
ATOM 2206 N N . ILE A 1 276 ? 5.246 38.625 -5.653 1.00 94.88 276 ILE A N 1
ATOM 2207 C CA . ILE A 1 276 ? 6.224 38.556 -6.745 1.00 94.88 276 ILE A CA 1
ATOM 2208 C C . ILE A 1 276 ? 5.577 38.993 -8.064 1.00 94.88 276 ILE A C 1
ATOM 2210 O O . ILE A 1 276 ? 6.170 39.766 -8.817 1.00 94.88 276 ILE A O 1
ATOM 2214 N N . ILE A 1 277 ? 4.350 38.540 -8.343 1.00 93.75 277 ILE A N 1
ATOM 2215 C CA . ILE A 1 277 ? 3.604 38.943 -9.542 1.00 93.75 277 ILE A CA 1
ATOM 2216 C C . ILE A 1 277 ? 3.380 40.461 -9.555 1.00 93.75 277 ILE A C 1
ATOM 2218 O O . ILE A 1 277 ? 3.533 41.087 -10.606 1.00 93.75 277 ILE A O 1
ATOM 2222 N N . GLU A 1 278 ? 3.036 41.072 -8.420 1.00 94.25 278 GLU A N 1
ATOM 2223 C CA . GLU A 1 278 ? 2.888 42.527 -8.327 1.00 94.25 278 GLU A CA 1
ATOM 2224 C C . GLU A 1 278 ? 4.204 43.280 -8.558 1.00 94.25 278 GLU A C 1
ATOM 2226 O O . GLU A 1 278 ? 4.205 44.290 -9.267 1.00 94.25 278 GLU A O 1
ATOM 2231 N N . LEU A 1 279 ? 5.322 42.794 -8.011 1.00 93.75 279 LEU A N 1
ATOM 2232 C CA . LEU A 1 279 ? 6.645 43.384 -8.241 1.00 93.75 279 LEU A CA 1
ATOM 2233 C C . LEU A 1 279 ? 7.034 43.322 -9.724 1.00 93.75 279 LEU A C 1
ATOM 2235 O O . LEU A 1 279 ? 7.386 44.346 -10.307 1.00 93.75 279 LEU A O 1
ATOM 2239 N N . LEU A 1 280 ? 6.853 42.166 -10.370 1.00 90.19 280 LEU A N 1
ATOM 2240 C CA . LEU A 1 280 ? 7.120 41.995 -11.804 1.00 90.19 280 LEU A CA 1
ATOM 2241 C C . LEU A 1 280 ? 6.228 42.881 -12.688 1.00 90.19 280 LEU A C 1
ATOM 2243 O O . LEU A 1 280 ? 6.652 43.317 -13.760 1.00 90.19 280 LEU A O 1
ATOM 2247 N N . LYS A 1 281 ? 4.985 43.153 -12.269 1.00 91.19 281 LYS A N 1
ATOM 2248 C CA . LYS A 1 281 ? 4.098 44.100 -12.966 1.00 91.19 281 LYS A CA 1
ATOM 2249 C C . LYS A 1 281 ? 4.589 45.542 -12.839 1.00 91.19 281 LYS A C 1
ATOM 2251 O O . LYS A 1 281 ? 4.485 46.282 -13.811 1.00 91.19 281 LYS A O 1
ATOM 2256 N N . LYS A 1 282 ? 5.121 45.932 -11.674 1.00 89.81 282 LYS A N 1
ATOM 2257 C CA . LYS A 1 282 ? 5.683 47.273 -11.442 1.00 89.81 282 LYS A CA 1
ATOM 2258 C C . LYS A 1 282 ? 6.988 47.505 -12.204 1.00 89.81 282 LYS A C 1
ATOM 2260 O O . LYS A 1 282 ? 7.187 48.607 -12.682 1.00 89.81 282 LYS A O 1
ATOM 2265 N N . GLU A 1 283 ? 7.834 46.488 -12.365 1.00 84.38 283 GLU A N 1
ATOM 2266 C CA . GLU A 1 283 ? 9.081 46.590 -13.148 1.00 84.38 283 GLU A CA 1
ATOM 2267 C C . GLU A 1 283 ? 8.859 46.676 -14.670 1.00 84.38 283 GLU A C 1
ATOM 2269 O O . GLU A 1 283 ? 9.756 47.087 -15.403 1.00 84.38 283 GLU A O 1
ATOM 2274 N N . ARG A 1 284 ? 7.680 46.274 -15.169 1.00 75.25 284 ARG A N 1
ATOM 2275 C CA . ARG A 1 284 ? 7.310 46.370 -16.595 1.00 75.25 284 ARG A CA 1
ATOM 2276 C C . ARG A 1 284 ? 6.649 47.696 -16.995 1.00 75.25 284 ARG A C 1
ATOM 2278 O O . ARG A 1 284 ? 6.397 47.871 -18.187 1.00 75.25 284 ARG A O 1
ATOM 2285 N N . MET A 1 285 ? 6.324 48.563 -16.036 1.00 58.16 285 MET A N 1
ATOM 2286 C CA . MET A 1 285 ? 5.711 49.886 -16.241 1.00 58.16 285 MET A CA 1
ATOM 2287 C C . MET A 1 285 ? 6.771 50.977 -16.124 1.00 58.16 285 MET A C 1
ATOM 2289 O O . MET A 1 285 ? 6.691 51.938 -16.918 1.00 58.16 285 MET A O 1
#

pLDDT: mean 76.35, std 22.08, range [28.62, 98.44]

Organism: Leishmania tarentolae (NCBI:txid5689)

Mean predicted aligned error: 22.76 Å

Secondary structure (DSSP, 8-state):
-HHHHHHHHHHHH-GGGSTTHHHHHHHTTT-HHHHHHHHHHHTT--S---S--------------S---S------S---S--S-SPPPHHHHHHHHHHHHHHHHHHHHHHHHHHHHHHHHHHHHHTTS-------TTSHHHHHHHHHHHHHHHHHHHHHHHHHHHHHHHHHHHHHHHHHHHHHHHHHHHHHHHHHHHHHHHHHHHHHHHHHHHHHHHHHHHH--SPPPHHHHHHHHHHHHHHHHHHHHHHHHHHHHHHHHHHHHHHHHHHHHHHHHHHHHHHT-